Protein AF-A0A1B8WIL9-F1 (afdb_monomer)

Radius of gyration: 26.36 Å; Cα contacts (8 Å, |Δi|>4): 152; chains: 1; bounding box: 60×34×94 Å

Solvent-accessible surface area (backbone atoms only — not comparable to full-atom values): 10652 Å² total; per-residue (Å²): 121,71,68,63,56,53,54,52,51,53,51,52,51,51,51,52,53,52,50,51,52,51,52,53,50,51,54,51,51,51,52,52,49,51,52,52,32,52,51,52,48,53,53,41,55,53,28,48,53,52,34,24,60,32,28,41,55,27,26,54,32,48,53,53,33,57,66,54,46,76,56,71,86,45,74,68,50,46,52,51,42,51,54,32,49,55,48,33,54,51,28,52,49,53,35,53,62,46,51,70,78,58,66,51,87,57,40,65,93,49,19,63,45,47,51,52,45,53,49,50,53,53,51,52,50,49,52,54,52,52,50,51,53,50,28,65,74,67,74,47,73,77,69,52,74,70,55,47,54,32,51,52,26,53,27,50,44,24,50,50,45,40,70,41,56,85,69,43,94,56,62,55,61,52,52,73,78,35,51,70,39,41,37,66,66,33,81,59,40,62,63,54,51,52,59,62,73,73,110

pLDDT: mean 87.35, std 10.43, range [49.97, 98.44]

Nearest PDB structures (foldseek):
  6mrt-assembly1_A  TM=3.169E-01  e=3.448E-01  Escherichia coli K-12
  5xsj-assembly1_L  TM=2.740E-01  e=2.196E+00  Clostridium beijerinckii NCIMB 8052

Structure (mmCIF, N/CA/C/O backbone):
data_AF-A0A1B8WIL9-F1
#
_entry.id   AF-A0A1B8WIL9-F1
#
loop_
_atom_site.group_PDB
_atom_site.id
_atom_site.type_symbol
_atom_site.label_atom_id
_atom_site.label_alt_id
_atom_site.label_comp_id
_atom_site.label_asym_id
_atom_site.label_entity_id
_atom_site.label_seq_id
_atom_site.pdbx_PDB_ins_code
_atom_site.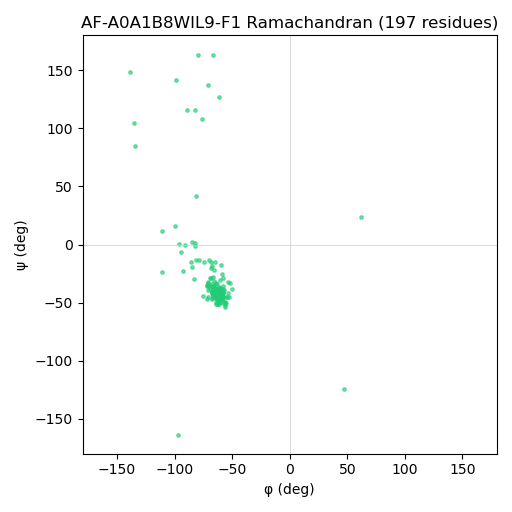Cartn_x
_atom_site.Cartn_y
_atom_site.Cartn_z
_atom_site.occupancy
_atom_site.B_iso_or_equiv
_atom_site.auth_seq_id
_atom_site.auth_comp_id
_atom_site.auth_asym_id
_atom_sit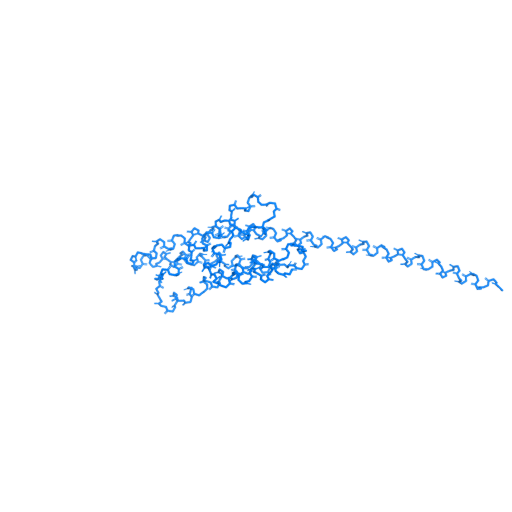e.auth_atom_id
_atom_site.pdbx_PDB_model_num
ATOM 1 N N . MET A 1 1 ? 42.129 19.313 -63.214 1.00 53.94 1 MET A N 1
ATOM 2 C CA . MET A 1 1 ? 41.010 18.383 -62.913 1.00 53.94 1 MET A CA 1
ATOM 3 C C . MET A 1 1 ? 41.316 17.317 -61.842 1.00 53.94 1 MET A C 1
ATOM 5 O O . MET A 1 1 ? 40.384 16.888 -61.182 1.00 53.94 1 MET A O 1
ATOM 9 N N . SER A 1 2 ? 42.576 16.921 -61.594 1.00 58.62 2 SER A N 1
ATOM 10 C CA . SER A 1 2 ? 42.926 15.816 -60.665 1.00 58.62 2 SER A CA 1
ATOM 11 C C . SER A 1 2 ? 42.712 16.102 -59.157 1.00 58.62 2 SER A C 1
ATOM 13 O O . SER A 1 2 ? 42.332 15.212 -58.400 1.00 58.62 2 SER A O 1
ATOM 15 N N . TYR A 1 3 ? 42.875 17.353 -58.706 1.00 57.84 3 TYR A N 1
ATOM 16 C CA . TYR A 1 3 ? 42.790 17.710 -57.278 1.00 57.84 3 TYR A CA 1
ATOM 17 C C . TYR A 1 3 ? 41.357 17.645 -56.709 1.00 57.84 3 TYR A C 1
ATOM 19 O O . TYR A 1 3 ? 41.141 17.145 -55.610 1.00 57.84 3 TYR A O 1
ATOM 27 N N . SER A 1 4 ? 40.354 18.070 -57.491 1.00 63.06 4 SER A N 1
ATOM 28 C CA . SER A 1 4 ? 38.938 18.065 -57.080 1.00 63.06 4 SER A CA 1
ATOM 29 C C . SER A 1 4 ? 38.398 16.648 -56.850 1.00 63.06 4 SER A C 1
ATOM 31 O O . SER A 1 4 ? 37.662 16.416 -55.893 1.00 63.06 4 SER A O 1
ATOM 33 N N . ASN A 1 5 ? 38.821 15.680 -57.668 1.00 67.44 5 ASN A N 1
ATOM 34 C CA . ASN A 1 5 ? 38.387 14.289 -57.531 1.00 67.44 5 ASN A CA 1
ATOM 35 C C . ASN A 1 5 ? 38.982 13.612 -56.286 1.00 67.44 5 ASN A C 1
ATOM 37 O O . ASN A 1 5 ? 38.280 12.852 -55.627 1.00 67.44 5 ASN A O 1
ATOM 41 N N . LYS A 1 6 ? 40.229 13.934 -55.905 1.00 69.44 6 LYS A N 1
ATOM 42 C CA . LYS A 1 6 ? 40.836 13.437 -54.656 1.00 69.44 6 LYS A CA 1
ATOM 43 C C . LYS A 1 6 ? 40.156 14.004 -53.409 1.00 69.44 6 LYS A C 1
ATOM 45 O O . LYS A 1 6 ? 39.895 13.260 -52.471 1.00 69.44 6 LYS A O 1
ATOM 50 N N . VAL A 1 7 ? 39.814 15.295 -53.412 1.00 72.94 7 VAL A N 1
ATOM 51 C CA . VAL A 1 7 ? 39.078 15.927 -52.302 1.00 72.94 7 VAL A CA 1
ATOM 52 C C . VAL A 1 7 ? 37.678 15.320 -52.154 1.00 72.94 7 VAL A C 1
ATOM 54 O O . VAL A 1 7 ? 37.286 14.975 -51.044 1.00 72.94 7 VAL A O 1
ATOM 57 N N . LYS A 1 8 ? 36.951 15.104 -53.261 1.00 71.31 8 LYS A N 1
ATOM 58 C CA . LYS A 1 8 ? 35.638 14.431 -53.247 1.00 71.31 8 LYS A CA 1
ATOM 59 C C . LYS A 1 8 ? 35.721 12.983 -52.755 1.00 71.31 8 LYS A C 1
ATOM 61 O O . LYS A 1 8 ? 34.878 12.562 -51.966 1.00 71.31 8 LYS A O 1
ATOM 66 N N . ALA A 1 9 ? 36.740 12.235 -53.181 1.00 75.44 9 ALA A N 1
ATOM 67 C CA . ALA A 1 9 ? 36.969 10.866 -52.721 1.00 75.44 9 ALA A CA 1
ATOM 68 C C . ALA A 1 9 ? 37.248 10.818 -51.209 1.00 75.44 9 ALA A C 1
ATOM 70 O O . ALA A 1 9 ? 36.582 10.078 -50.491 1.00 75.44 9 ALA A O 1
ATOM 71 N N . ASN A 1 10 ? 38.143 11.674 -50.707 1.00 82.50 10 ASN A N 1
ATOM 72 C CA . ASN A 1 10 ? 38.446 11.767 -49.276 1.00 82.50 10 ASN A CA 1
ATOM 73 C C . ASN A 1 10 ? 37.221 12.188 -48.451 1.00 82.50 10 ASN A C 1
ATOM 75 O O . ASN A 1 10 ? 36.975 11.627 -47.388 1.00 82.50 10 ASN A O 1
ATOM 79 N N . PHE A 1 11 ? 36.418 13.128 -48.956 1.00 83.56 11 PHE A N 1
ATOM 80 C CA . PHE A 1 11 ? 35.173 13.545 -48.310 1.00 83.56 11 PHE A CA 1
ATOM 81 C C . PHE A 1 11 ? 34.151 12.401 -48.219 1.00 83.56 11 PHE A C 1
ATOM 83 O O . PHE A 1 11 ? 33.519 12.220 -47.182 1.00 83.56 11 PHE A O 1
ATOM 90 N N . THR A 1 12 ? 34.042 11.580 -49.268 1.00 86.19 12 THR A N 1
ATOM 91 C CA . THR A 1 12 ? 33.154 10.404 -49.291 1.00 86.19 12 THR A CA 1
ATOM 92 C C . THR A 1 12 ? 33.597 9.345 -48.278 1.00 86.19 12 THR A C 1
ATOM 94 O O . THR A 1 12 ? 32.765 8.787 -47.567 1.00 86.19 12 THR A O 1
ATOM 97 N N . VAL A 1 13 ? 34.908 9.104 -48.157 1.00 87.81 13 VAL A N 1
ATOM 98 C CA . VAL A 1 13 ? 35.473 8.186 -47.153 1.00 87.81 13 VAL A CA 1
ATOM 99 C C . VAL A 1 13 ? 35.207 8.688 -45.730 1.00 87.81 13 VAL A C 1
ATOM 101 O O . VAL A 1 13 ? 34.765 7.912 -44.886 1.00 87.81 13 VAL A O 1
ATOM 104 N N . ILE A 1 14 ? 35.410 9.984 -45.468 1.00 91.50 14 ILE A N 1
ATOM 105 C CA . ILE A 1 14 ? 35.130 10.596 -44.158 1.00 91.50 14 ILE A CA 1
ATOM 106 C C . ILE A 1 14 ? 33.643 10.474 -43.804 1.00 91.50 14 ILE A C 1
ATOM 108 O O . ILE A 1 14 ? 33.316 10.076 -42.688 1.00 91.50 14 ILE A O 1
ATOM 112 N N . LEU A 1 15 ? 32.743 10.760 -44.750 1.00 90.56 15 LEU A N 1
ATOM 113 C CA . LEU A 1 15 ? 31.302 10.570 -44.568 1.00 90.56 15 LEU A CA 1
ATOM 114 C C . LEU A 1 15 ? 30.958 9.117 -44.235 1.00 90.56 15 LEU A C 1
ATOM 116 O O . LEU A 1 15 ? 30.201 8.883 -43.299 1.00 90.56 15 LEU A O 1
ATOM 120 N N . GLY A 1 16 ? 31.542 8.152 -44.950 1.00 92.38 16 GLY A N 1
ATOM 121 C CA . GLY A 1 16 ? 31.345 6.728 -44.675 1.00 92.38 16 GLY A CA 1
ATOM 122 C C . GLY A 1 16 ? 31.761 6.342 -43.254 1.00 92.38 16 GLY A C 1
ATOM 123 O O . GLY A 1 16 ? 31.005 5.673 -42.554 1.00 92.38 16 GLY A O 1
ATOM 124 N N . ILE A 1 17 ? 32.918 6.825 -42.791 1.00 93.62 17 ILE A N 1
ATOM 125 C CA . ILE A 1 17 ? 33.405 6.587 -41.424 1.00 93.62 17 ILE A CA 1
ATOM 126 C C . ILE A 1 17 ? 32.459 7.207 -40.387 1.00 93.62 17 ILE A C 1
ATOM 128 O O . ILE A 1 17 ? 32.082 6.535 -39.429 1.00 93.62 17 ILE A O 1
ATOM 132 N N . LEU A 1 18 ? 32.034 8.459 -40.582 1.00 93.44 18 LEU A N 1
ATOM 133 C CA . LEU A 1 18 ? 31.093 9.129 -39.677 1.00 93.44 18 LEU A CA 1
ATOM 134 C C . LEU A 1 18 ? 29.750 8.395 -39.599 1.00 93.44 18 LEU A C 1
ATOM 136 O O . LEU A 1 18 ? 29.172 8.291 -38.518 1.00 93.44 18 LEU A O 1
ATOM 140 N N . LEU A 1 19 ? 29.274 7.851 -40.719 1.00 94.38 19 LEU A N 1
ATOM 141 C CA . LEU A 1 19 ? 28.028 7.092 -40.785 1.00 94.38 19 LEU A CA 1
ATOM 142 C C . LEU A 1 19 ? 28.139 5.782 -39.992 1.00 94.38 19 LEU A C 1
ATOM 144 O O . LEU A 1 19 ? 27.262 5.482 -39.186 1.00 94.38 19 LEU A O 1
ATOM 148 N N . VAL A 1 20 ? 29.255 5.058 -40.130 1.00 94.44 20 VAL A N 1
ATOM 149 C CA . VAL A 1 20 ? 29.533 3.843 -39.342 1.00 94.44 20 VAL A CA 1
ATOM 150 C C . VAL A 1 20 ? 29.641 4.156 -37.847 1.00 94.44 20 VAL A C 1
ATOM 152 O O . VAL A 1 20 ? 29.044 3.449 -37.036 1.00 94.44 20 VAL A O 1
ATOM 155 N N . ILE A 1 21 ? 30.339 5.234 -37.467 1.00 93.94 21 ILE A N 1
ATOM 156 C CA . ILE A 1 21 ? 30.436 5.676 -36.065 1.00 93.94 21 ILE A CA 1
ATOM 157 C C . ILE A 1 21 ? 29.048 6.022 -35.514 1.00 93.94 21 ILE A C 1
ATOM 159 O O . ILE A 1 21 ? 28.695 5.590 -34.418 1.00 93.94 21 ILE A O 1
ATOM 163 N N . SER A 1 22 ? 28.241 6.759 -36.280 1.00 92.12 22 SER A N 1
ATOM 164 C CA . SER A 1 22 ? 26.879 7.131 -35.889 1.00 92.12 22 SER A CA 1
ATOM 165 C C . SER A 1 22 ? 25.975 5.906 -35.729 1.00 92.12 22 SER A C 1
ATOM 167 O O . SER A 1 22 ? 25.254 5.804 -34.738 1.00 92.12 22 SER A O 1
ATOM 169 N N . MET A 1 23 ? 26.037 4.938 -36.648 1.00 92.00 23 MET A N 1
ATOM 170 C CA . MET A 1 23 ? 25.296 3.677 -36.535 1.00 92.00 23 MET A CA 1
ATOM 171 C C . MET A 1 23 ? 25.723 2.877 -35.301 1.00 92.00 23 MET A C 1
ATOM 173 O O . MET A 1 23 ? 24.865 2.425 -34.544 1.00 92.00 23 MET A O 1
ATOM 177 N N . GLY A 1 24 ? 27.032 2.747 -35.060 1.00 91.44 24 GLY A N 1
ATOM 178 C CA . GLY A 1 24 ? 27.564 2.060 -33.881 1.00 91.44 24 GLY A CA 1
ATOM 179 C C . GLY A 1 24 ? 27.119 2.716 -32.574 1.00 91.44 24 GLY A C 1
ATOM 180 O O . GLY A 1 24 ? 26.666 2.028 -31.660 1.00 91.44 24 GLY A O 1
ATOM 181 N N . TYR A 1 25 ? 27.164 4.049 -32.506 1.00 92.25 25 TYR A N 1
ATOM 182 C CA . TYR A 1 25 ? 26.686 4.803 -31.349 1.00 92.25 25 TYR A CA 1
ATOM 183 C C . TYR A 1 25 ? 25.179 4.629 -31.123 1.00 92.25 25 TYR A C 1
ATOM 185 O O . TYR A 1 25 ? 24.762 4.378 -29.995 1.00 92.25 25 TYR A O 1
ATOM 193 N N . ASN A 1 26 ? 24.361 4.694 -32.179 1.00 90.31 26 ASN A N 1
ATOM 194 C CA . ASN A 1 26 ? 22.915 4.483 -32.073 1.00 90.31 26 ASN A CA 1
ATOM 195 C C . ASN A 1 26 ? 22.572 3.073 -31.574 1.00 90.31 26 ASN A C 1
ATOM 197 O O . ASN A 1 26 ? 21.725 2.931 -30.695 1.00 90.31 26 ASN A O 1
ATOM 201 N N . LEU A 1 27 ? 23.251 2.036 -32.075 1.00 90.50 27 LEU A N 1
ATOM 202 C CA . LEU A 1 27 ? 23.057 0.661 -31.600 1.00 90.50 27 LEU A CA 1
ATOM 203 C C . LEU A 1 27 ? 23.453 0.503 -30.127 1.00 90.50 27 LEU A C 1
ATOM 205 O O . LEU A 1 27 ? 22.708 -0.105 -29.358 1.00 90.50 27 LEU A O 1
ATOM 209 N N . PHE A 1 28 ? 24.587 1.082 -29.723 1.00 91.31 28 PHE A N 1
ATOM 210 C CA . PHE A 1 28 ? 25.031 1.076 -28.330 1.00 91.31 28 PHE A CA 1
ATOM 211 C C . PHE A 1 28 ? 24.033 1.791 -27.409 1.00 91.31 28 PHE A C 1
ATOM 213 O O . PHE A 1 28 ? 23.645 1.251 -26.373 1.00 91.31 28 PHE A O 1
ATOM 220 N N . MET A 1 29 ? 23.576 2.984 -27.799 1.00 87.44 29 MET A N 1
ATOM 221 C CA . MET A 1 29 ? 22.589 3.745 -27.032 1.00 87.44 29 MET A CA 1
ATOM 222 C C . MET A 1 29 ? 21.254 3.010 -26.938 1.00 87.44 29 MET A C 1
ATOM 224 O O . MET A 1 29 ? 20.667 2.971 -25.861 1.00 87.44 29 MET A O 1
ATOM 228 N N . HIS A 1 30 ? 20.810 2.369 -28.019 1.00 86.44 30 HIS A N 1
ATOM 229 C CA . HIS A 1 30 ? 19.597 1.552 -28.030 1.00 86.44 30 HIS A CA 1
ATOM 230 C C . HIS A 1 30 ? 19.686 0.366 -27.067 1.00 86.44 30 HIS A C 1
ATOM 232 O O . HIS A 1 30 ? 18.757 0.119 -26.302 1.00 86.44 30 HIS A O 1
ATOM 238 N N . GLN A 1 31 ? 20.816 -0.347 -27.052 1.00 85.12 31 GLN A N 1
ATOM 239 C CA . GLN A 1 31 ? 21.042 -1.439 -26.099 1.00 85.12 31 GLN A CA 1
ATOM 240 C C . GLN A 1 31 ? 21.067 -0.941 -24.656 1.00 85.12 31 GLN A C 1
ATOM 242 O O . GLN A 1 31 ? 20.403 -1.515 -23.797 1.00 85.12 31 GLN A O 1
ATOM 247 N N . LYS A 1 32 ? 21.791 0.151 -24.387 1.00 82.25 32 LYS A N 1
ATOM 248 C CA . LYS A 1 32 ? 21.837 0.753 -23.052 1.00 82.25 32 LYS A CA 1
ATOM 249 C C . LYS A 1 32 ? 20.442 1.167 -22.585 1.00 82.25 32 LYS A C 1
ATOM 251 O O . LYS A 1 32 ? 20.086 0.892 -21.447 1.00 82.25 32 LYS A O 1
ATOM 256 N N . TYR A 1 33 ? 19.659 1.789 -23.461 1.00 83.00 33 TYR A N 1
ATOM 257 C CA . TYR A 1 33 ? 18.296 2.213 -23.160 1.00 83.00 33 TYR A CA 1
ATOM 258 C C . TYR A 1 33 ? 17.381 1.021 -22.848 1.00 83.00 33 TYR A C 1
ATOM 260 O O . TYR A 1 33 ? 16.700 1.029 -21.828 1.00 83.00 33 TYR A O 1
ATOM 268 N N . LYS A 1 34 ? 17.442 -0.049 -23.652 1.00 83.62 34 LYS A N 1
ATOM 269 C CA . LYS A 1 34 ? 16.712 -1.298 -23.378 1.00 83.62 34 LYS A CA 1
ATOM 270 C C . LYS A 1 34 ? 17.083 -1.926 -22.038 1.00 83.62 34 LYS A C 1
ATOM 272 O O . LYS A 1 34 ? 16.198 -2.374 -21.320 1.00 83.62 34 LYS A O 1
ATOM 277 N N . ASN A 1 35 ? 18.370 -1.949 -21.699 1.00 84.25 35 ASN A N 1
ATOM 278 C CA . ASN A 1 35 ? 18.823 -2.505 -20.426 1.00 84.25 35 ASN A CA 1
ATOM 279 C C . ASN A 1 35 ? 18.312 -1.687 -19.235 1.00 84.25 35 ASN A C 1
ATOM 281 O O . ASN A 1 35 ? 17.905 -2.276 -18.243 1.00 84.25 35 ASN A O 1
ATOM 285 N N . VAL A 1 36 ? 18.297 -0.353 -19.345 1.00 82.81 36 VAL A N 1
ATOM 286 C CA . VAL A 1 36 ? 17.720 0.521 -18.311 1.00 82.81 36 VAL A CA 1
ATOM 287 C C . VAL A 1 36 ? 16.229 0.236 -18.133 1.00 82.81 36 VAL A C 1
ATOM 289 O O . VAL A 1 36 ? 15.794 0.035 -17.006 1.00 82.81 36 VAL A O 1
ATOM 292 N N . ILE A 1 37 ? 15.467 0.130 -19.229 1.00 80.69 37 ILE A N 1
ATOM 293 C CA . ILE A 1 37 ? 14.037 -0.216 -19.170 1.00 80.69 37 ILE A CA 1
ATOM 294 C C . ILE A 1 37 ? 13.821 -1.560 -18.471 1.00 80.69 37 ILE A C 1
ATOM 296 O O . ILE A 1 37 ? 13.007 -1.653 -17.558 1.00 80.69 37 ILE A O 1
ATOM 300 N N . PHE A 1 38 ? 14.555 -2.597 -18.882 1.00 81.88 38 PHE A N 1
ATOM 301 C CA . PHE A 1 38 ? 14.420 -3.929 -18.294 1.00 81.88 38 PHE A CA 1
ATOM 302 C C . PHE A 1 38 ? 14.743 -3.921 -16.796 1.00 81.88 38 PHE A C 1
ATOM 304 O O . PHE A 1 38 ? 13.990 -4.473 -15.999 1.00 81.88 38 PHE A O 1
ATOM 311 N N . GLN A 1 39 ? 15.825 -3.244 -16.409 1.00 82.38 39 GLN A N 1
ATOM 312 C CA . GLN A 1 39 ? 16.231 -3.137 -15.013 1.00 82.38 39 GLN A CA 1
ATOM 313 C C . GLN A 1 39 ? 15.191 -2.389 -14.168 1.00 82.38 39 GLN A C 1
ATOM 315 O O . GLN A 1 39 ? 14.912 -2.795 -13.043 1.00 82.38 39 GLN A O 1
ATOM 320 N N . ASP A 1 40 ? 14.592 -1.321 -14.691 1.00 81.25 40 ASP A N 1
ATOM 321 C CA . ASP A 1 40 ? 13.544 -0.588 -13.978 1.00 81.25 40 ASP A CA 1
ATOM 322 C C . ASP A 1 40 ? 12.264 -1.416 -13.829 1.00 81.25 40 ASP A C 1
ATOM 324 O O . ASP A 1 40 ? 11.629 -1.374 -12.773 1.00 81.25 40 ASP A O 1
ATOM 328 N N . GLN A 1 41 ? 11.915 -2.224 -14.832 1.00 78.69 41 GLN A N 1
ATOM 329 C CA . GLN A 1 41 ? 10.797 -3.166 -14.751 1.00 78.69 41 GLN A CA 1
ATOM 330 C C . GLN A 1 41 ? 11.043 -4.242 -13.683 1.00 78.69 41 GLN A C 1
ATOM 332 O O . GLN A 1 41 ? 10.206 -4.415 -12.798 1.00 78.69 41 GLN A O 1
ATOM 337 N N . GLU A 1 42 ? 12.211 -4.888 -13.697 1.00 83.06 42 GLU A N 1
ATOM 338 C CA . GLU A 1 42 ? 12.601 -5.904 -12.708 1.00 83.06 42 GLU A CA 1
ATOM 339 C C . GLU A 1 42 ? 12.638 -5.327 -11.284 1.00 83.06 42 GLU A C 1
ATOM 341 O O . GLU A 1 42 ? 12.097 -5.912 -10.346 1.00 83.06 42 GLU A O 1
ATOM 346 N N . ASN A 1 43 ? 13.200 -4.126 -11.119 1.00 83.69 43 ASN A N 1
ATOM 347 C CA . ASN A 1 43 ? 13.212 -3.423 -9.838 1.00 83.69 43 ASN A CA 1
ATOM 348 C C . ASN A 1 43 ? 11.797 -3.123 -9.330 1.00 83.69 43 ASN A C 1
ATOM 350 O O . ASN A 1 43 ? 11.555 -3.184 -8.126 1.00 83.69 43 ASN A O 1
ATOM 354 N N . SER A 1 44 ? 10.877 -2.761 -10.224 1.00 81.94 44 SER A N 1
ATOM 355 C CA . SER A 1 44 ? 9.487 -2.464 -9.866 1.00 81.94 44 SER A CA 1
ATOM 356 C C . SER A 1 44 ? 8.775 -3.730 -9.386 1.00 81.94 44 SER A C 1
ATOM 358 O O . SER A 1 44 ? 8.164 -3.731 -8.320 1.00 81.94 44 SER A O 1
ATOM 360 N N . GLU A 1 45 ? 8.927 -4.842 -10.104 1.00 81.00 45 GLU A N 1
ATOM 361 C CA . GLU A 1 45 ? 8.360 -6.139 -9.713 1.00 81.00 45 GLU A CA 1
ATOM 362 C C . GLU A 1 45 ? 8.934 -6.632 -8.373 1.00 81.00 45 GLU A C 1
ATOM 364 O O . GLU A 1 45 ? 8.175 -7.015 -7.480 1.00 81.00 45 GLU A O 1
ATOM 369 N N . ALA A 1 46 ? 10.250 -6.515 -8.162 1.00 87.00 46 ALA A N 1
ATOM 370 C CA . ALA A 1 46 ? 10.884 -6.842 -6.882 1.00 87.00 46 ALA A CA 1
ATOM 371 C C . ALA A 1 46 ? 10.344 -5.986 -5.720 1.00 87.00 46 ALA A C 1
ATOM 373 O O . ALA A 1 46 ? 10.140 -6.483 -4.611 1.00 87.00 46 ALA A O 1
ATOM 374 N N . ARG A 1 47 ? 10.064 -4.701 -5.968 1.00 87.75 47 ARG A N 1
ATOM 375 C CA . ARG A 1 47 ? 9.445 -3.806 -4.978 1.00 87.75 47 ARG A CA 1
ATOM 376 C C . ARG A 1 47 ? 8.023 -4.221 -4.639 1.00 87.75 47 ARG A C 1
ATOM 378 O O . ARG A 1 47 ? 7.654 -4.108 -3.475 1.00 87.75 47 ARG A O 1
ATOM 385 N N . LEU A 1 48 ? 7.241 -4.717 -5.598 1.00 87.94 48 LEU A N 1
ATOM 386 C CA . LEU A 1 48 ? 5.921 -5.276 -5.292 1.00 87.94 48 LEU A CA 1
ATOM 387 C C . LEU A 1 48 ? 6.004 -6.534 -4.438 1.00 87.94 48 LEU A C 1
ATOM 389 O O . LEU A 1 48 ? 5.177 -6.684 -3.544 1.00 87.94 48 LEU A O 1
ATOM 393 N N . GLY A 1 49 ? 7.030 -7.366 -4.630 1.00 89.56 49 GLY A N 1
ATOM 394 C CA . GLY A 1 49 ? 7.331 -8.464 -3.708 1.00 89.56 49 GLY A CA 1
ATOM 395 C C . GLY A 1 49 ? 7.527 -7.967 -2.272 1.00 89.56 49 GLY A C 1
ATOM 396 O O . GLY A 1 49 ? 6.849 -8.423 -1.359 1.00 89.56 49 GLY A O 1
ATOM 397 N N . LEU A 1 50 ? 8.358 -6.938 -2.076 1.00 92.12 50 LEU A N 1
ATOM 398 C CA . LEU A 1 50 ? 8.544 -6.331 -0.751 1.00 92.12 50 LEU A CA 1
ATOM 399 C C . LEU A 1 50 ? 7.244 -5.736 -0.188 1.00 92.12 50 LEU A C 1
ATOM 401 O O . LEU A 1 50 ? 6.946 -5.895 0.992 1.00 92.12 50 LEU A O 1
ATOM 405 N N . ILE A 1 51 ? 6.455 -5.052 -1.021 1.00 93.25 51 ILE A N 1
ATOM 406 C CA . ILE A 1 51 ? 5.164 -4.479 -0.614 1.00 93.25 51 ILE A CA 1
ATOM 407 C C . ILE A 1 51 ? 4.180 -5.578 -0.208 1.00 93.25 51 ILE A C 1
ATOM 409 O O . ILE A 1 51 ? 3.435 -5.383 0.746 1.00 93.25 51 ILE A O 1
ATOM 413 N N . SER A 1 52 ? 4.183 -6.715 -0.900 1.00 93.88 52 SER A N 1
ATOM 414 C CA . SER A 1 52 ? 3.394 -7.893 -0.543 1.00 93.88 52 SER A CA 1
ATOM 415 C C . SER A 1 52 ? 3.778 -8.411 0.848 1.00 93.88 52 SER A C 1
ATOM 417 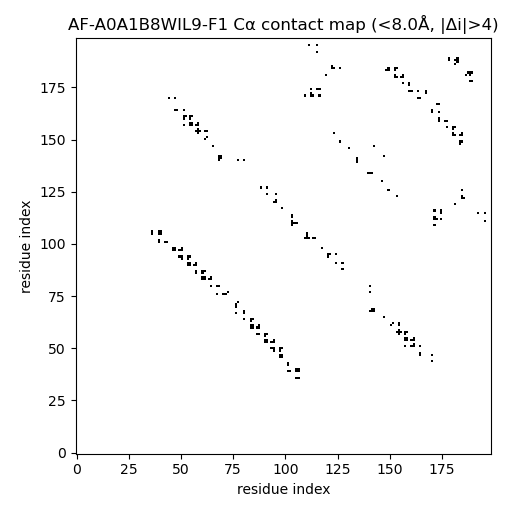O O . SER A 1 52 ? 2.905 -8.561 1.704 1.00 93.88 52 SER A O 1
ATOM 419 N N . ASP A 1 53 ? 5.076 -8.587 1.113 1.00 94.88 53 ASP A N 1
ATOM 420 C CA . ASP A 1 53 ? 5.586 -9.102 2.391 1.00 94.88 53 ASP A CA 1
ATOM 421 C C . ASP A 1 53 ? 5.296 -8.158 3.569 1.00 94.88 53 ASP A C 1
ATOM 423 O O . ASP A 1 53 ? 4.844 -8.583 4.634 1.00 94.88 53 ASP A O 1
ATOM 427 N N . TYR A 1 54 ? 5.521 -6.854 3.399 1.00 96.75 54 TYR A N 1
ATOM 428 C CA . TYR A 1 54 ? 5.167 -5.872 4.429 1.00 96.75 54 TYR A CA 1
ATOM 429 C C . TYR A 1 54 ? 3.652 -5.704 4.555 1.00 96.75 54 TYR A C 1
ATOM 431 O O . TYR A 1 54 ? 3.135 -5.524 5.655 1.00 96.75 54 TYR A O 1
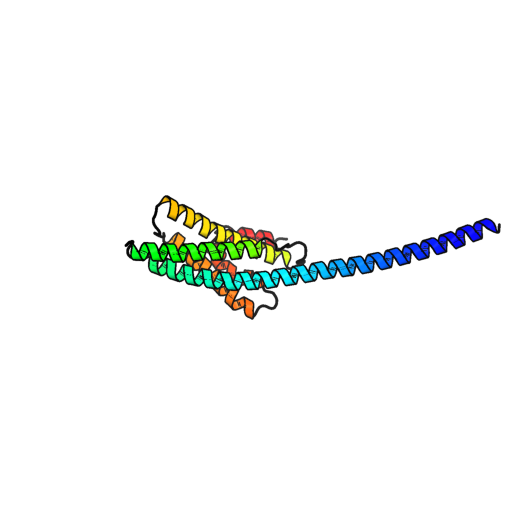ATOM 439 N N . GLY A 1 55 ? 2.931 -5.777 3.438 1.00 96.88 55 GLY A N 1
ATOM 440 C CA . GLY A 1 55 ? 1.485 -5.619 3.378 1.00 96.88 55 GLY A CA 1
ATOM 441 C C . GLY A 1 55 ? 0.750 -6.707 4.148 1.00 96.88 55 GLY A C 1
ATOM 442 O O . GLY A 1 55 ? -0.186 -6.395 4.883 1.00 96.88 55 GLY A O 1
ATOM 443 N N . ILE A 1 56 ? 1.177 -7.967 4.032 1.00 97.25 56 ILE A N 1
ATOM 444 C CA . ILE A 1 56 ? 0.535 -9.059 4.769 1.00 97.25 56 ILE A CA 1
ATOM 445 C C . ILE A 1 56 ? 0.767 -8.930 6.281 1.00 97.25 56 ILE A C 1
ATOM 447 O O . ILE A 1 56 ? -0.181 -9.056 7.054 1.00 97.25 56 ILE A O 1
ATOM 451 N N . ASN A 1 57 ? 1.977 -8.546 6.706 1.00 97.38 57 ASN A N 1
ATOM 452 C CA . ASN A 1 57 ? 2.266 -8.267 8.116 1.00 97.38 57 ASN A CA 1
ATOM 453 C C . ASN A 1 57 ? 1.425 -7.098 8.646 1.00 97.38 57 ASN A C 1
ATOM 455 O O . ASN A 1 57 ? 0.849 -7.185 9.735 1.00 97.38 57 ASN A O 1
ATOM 459 N N . LEU A 1 58 ? 1.299 -6.024 7.865 1.00 98.31 58 LEU A N 1
ATOM 460 C CA . LEU A 1 58 ? 0.447 -4.887 8.198 1.00 98.31 58 LEU A CA 1
ATOM 461 C C . LEU A 1 58 ? -1.010 -5.327 8.364 1.00 98.31 58 LEU A C 1
ATOM 463 O O . LEU A 1 58 ? -1.653 -4.943 9.342 1.00 98.31 58 LEU A O 1
ATOM 467 N N . ALA A 1 59 ? -1.526 -6.131 7.433 1.00 98.31 59 ALA A N 1
ATOM 468 C CA . ALA A 1 59 ? -2.899 -6.623 7.456 1.00 98.31 59 ALA A CA 1
ATOM 469 C C . ALA A 1 59 ? -3.187 -7.449 8.717 1.00 98.31 59 ALA A C 1
ATOM 471 O O . ALA A 1 59 ? -4.190 -7.214 9.393 1.00 98.31 59 ALA A O 1
ATOM 472 N N . ASP A 1 60 ? -2.286 -8.359 9.082 1.00 98.25 60 ASP A N 1
ATOM 473 C CA . ASP A 1 60 ? -2.442 -9.187 10.277 1.00 98.25 60 ASP A CA 1
ATOM 474 C C . ASP A 1 60 ? -2.406 -8.344 11.559 1.00 98.25 60 ASP A C 1
ATOM 476 O O . ASP A 1 60 ? -3.233 -8.528 12.456 1.00 98.25 60 ASP A O 1
ATOM 480 N N . ASN A 1 61 ? -1.506 -7.359 11.643 1.00 98.06 61 ASN A N 1
ATOM 481 C CA . ASN A 1 61 ? -1.446 -6.455 12.793 1.00 98.06 61 ASN A CA 1
ATOM 482 C C . ASN A 1 61 ? -2.664 -5.525 12.876 1.00 98.06 61 ASN A C 1
ATOM 484 O O . ASN A 1 61 ? -3.141 -5.259 13.981 1.00 98.06 61 ASN A O 1
ATOM 488 N N . LEU A 1 62 ? -3.207 -5.063 11.745 1.00 98.12 62 LEU A N 1
ATOM 489 C CA . LEU A 1 62 ? -4.461 -4.308 11.718 1.00 98.12 62 LEU A CA 1
ATOM 490 C C . LEU A 1 62 ? -5.644 -5.158 12.188 1.00 98.12 62 LEU A C 1
ATOM 492 O O . LEU A 1 62 ? -6.470 -4.673 12.956 1.00 98.12 62 LEU A O 1
ATOM 496 N N . GLU A 1 63 ? -5.724 -6.423 11.779 1.00 97.44 63 GLU A N 1
ATOM 497 C CA . GLU A 1 63 ? -6.794 -7.324 12.212 1.00 97.44 63 GLU A CA 1
ATOM 498 C C . GLU A 1 63 ? -6.753 -7.539 13.733 1.00 97.44 63 GLU A C 1
ATOM 500 O O . GLU A 1 63 ? -7.783 -7.426 14.408 1.00 97.44 63 GLU A O 1
ATOM 505 N N . GLN A 1 64 ? -5.559 -7.759 14.300 1.00 96.19 64 GLN A N 1
ATOM 506 C CA . GLN A 1 64 ? -5.391 -7.824 15.756 1.00 96.19 64 GLN A CA 1
ATOM 507 C C . GLN A 1 64 ? -5.753 -6.491 16.421 1.00 96.19 64 GLN A C 1
ATOM 509 O O . GLN A 1 64 ? -6.490 -6.479 17.409 1.00 96.19 64 GLN A O 1
ATOM 514 N N . PHE A 1 65 ? -5.294 -5.366 15.871 1.00 96.19 65 PHE A N 1
ATOM 515 C CA . PHE A 1 65 ? -5.610 -4.039 16.392 1.00 96.19 65 PHE A CA 1
ATOM 516 C C . PHE A 1 65 ? -7.126 -3.807 16.466 1.00 96.19 65 PHE A C 1
ATOM 518 O O . PHE A 1 65 ? -7.636 -3.506 17.541 1.00 96.19 65 PHE A O 1
ATOM 525 N N . ILE A 1 66 ? -7.868 -4.028 15.376 1.00 95.19 66 ILE A N 1
ATOM 526 C CA . ILE A 1 66 ? -9.330 -3.839 15.318 1.00 95.19 66 ILE A CA 1
ATOM 527 C C . ILE A 1 66 ? -10.048 -4.739 16.330 1.00 95.19 66 ILE A C 1
ATOM 529 O O . ILE A 1 66 ? -10.955 -4.291 17.043 1.00 95.19 66 ILE A O 1
ATOM 533 N N . LYS A 1 67 ? -9.634 -6.009 16.418 1.00 92.38 67 LYS A N 1
ATOM 534 C CA . LYS A 1 67 ? -10.208 -6.985 17.350 1.00 92.38 67 LYS A CA 1
ATOM 535 C C . LYS A 1 67 ? -10.067 -6.532 18.803 1.00 92.38 67 LYS A C 1
ATOM 537 O O . LYS A 1 67 ? -11.000 -6.697 19.586 1.00 92.38 67 LYS A O 1
ATOM 542 N N . HIS A 1 68 ? -8.921 -5.956 19.157 1.00 89.69 68 HIS A N 1
ATOM 543 C CA . HIS A 1 68 ? -8.643 -5.477 20.509 1.00 89.69 68 HIS A CA 1
ATOM 544 C C . HIS A 1 68 ? -9.201 -4.074 20.785 1.00 89.69 68 HIS A C 1
ATOM 546 O O . HIS A 1 68 ? -9.592 -3.797 21.917 1.00 89.69 68 HIS A O 1
ATOM 552 N N . ALA A 1 69 ? -9.312 -3.214 19.769 1.00 86.94 69 ALA A N 1
ATOM 553 C CA . ALA A 1 69 ? -9.816 -1.844 19.899 1.00 86.94 69 ALA A CA 1
ATOM 554 C C . ALA A 1 69 ? -11.311 -1.791 20.253 1.00 86.94 69 ALA A C 1
ATOM 556 O O . ALA A 1 69 ? -11.796 -0.785 20.756 1.00 86.94 69 ALA A O 1
ATOM 557 N N . SER A 1 70 ? -12.035 -2.892 20.029 1.00 73.94 70 SER A N 1
ATOM 558 C CA . SER A 1 70 ? -13.446 -3.046 20.406 1.00 73.94 70 SER A CA 1
ATOM 559 C C . SER A 1 70 ? -13.653 -3.446 21.885 1.00 73.94 70 SER A C 1
ATOM 561 O O . SER A 1 70 ? -14.791 -3.649 22.306 1.00 73.94 70 SER A O 1
ATOM 563 N N . GLY A 1 71 ? -12.572 -3.635 22.657 1.00 69.62 71 GLY A N 1
ATOM 564 C CA . GLY A 1 71 ? -12.583 -4.093 24.054 1.00 69.62 71 GLY A CA 1
ATOM 565 C C . GLY A 1 71 ? -12.486 -2.973 25.104 1.00 69.62 71 GLY A C 1
ATOM 566 O O . GLY A 1 71 ? -12.713 -1.803 24.814 1.00 69.62 71 GLY A O 1
ATOM 567 N N . SER A 1 72 ? -12.155 -3.329 26.353 1.00 67.69 72 SER A N 1
ATOM 568 C CA . SER A 1 72 ? -11.918 -2.359 27.435 1.00 67.69 72 SER A CA 1
ATOM 569 C C . SER A 1 72 ? -10.614 -1.582 27.237 1.00 67.69 72 SER A C 1
ATOM 571 O O . SER A 1 72 ? -9.579 -2.173 26.960 1.00 67.69 72 SER A O 1
ATOM 573 N N . GLU A 1 73 ? -10.615 -0.266 27.476 1.00 73.88 73 GLU A N 1
ATOM 574 C CA . GLU A 1 73 ? -9.393 0.565 27.472 1.00 73.88 73 GLU A CA 1
ATOM 575 C C . GLU A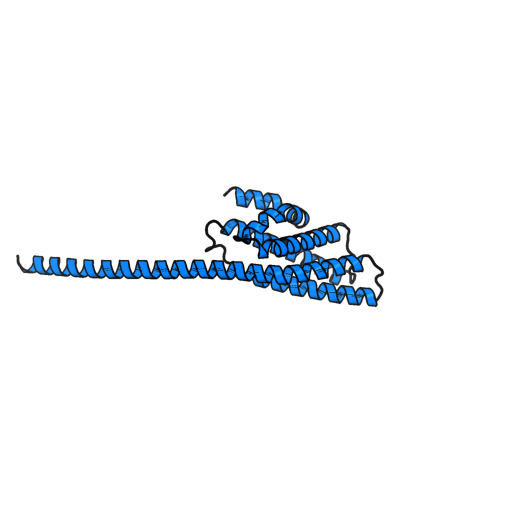 1 73 ? -8.599 0.478 28.793 1.00 73.88 73 GLU A C 1
ATOM 577 O O . GLU A 1 73 ? -8.110 1.479 29.321 1.00 73.88 73 GLU A O 1
ATOM 582 N N . ASP A 1 74 ? -8.469 -0.715 29.372 1.00 84.88 74 ASP A N 1
ATOM 583 C CA . ASP A 1 74 ? -7.532 -0.894 30.480 1.00 84.88 74 ASP A CA 1
ATOM 584 C C . ASP A 1 74 ? -6.073 -0.726 30.004 1.00 84.88 74 ASP A C 1
ATOM 586 O O . ASP A 1 74 ? -5.758 -0.771 28.810 1.00 84.88 74 ASP A O 1
ATOM 590 N N . ASN A 1 75 ? -5.157 -0.516 30.952 1.00 83.00 75 ASN A N 1
ATOM 591 C CA . ASN A 1 75 ? -3.752 -0.243 30.638 1.00 83.00 75 ASN A CA 1
ATOM 592 C C . ASN A 1 75 ? -3.063 -1.385 29.867 1.00 83.00 75 ASN A C 1
ATOM 594 O O . ASN A 1 75 ? -2.149 -1.120 29.085 1.00 83.00 75 ASN A O 1
ATOM 598 N N . GLU A 1 76 ? -3.473 -2.640 30.071 1.00 86.50 76 GLU A N 1
ATOM 599 C CA . GLU A 1 76 ? -2.894 -3.784 29.362 1.00 86.50 76 GLU A CA 1
ATOM 600 C C . GLU A 1 76 ? -3.340 -3.785 27.897 1.00 86.50 76 GLU A C 1
ATOM 602 O O . GLU A 1 76 ? -2.512 -3.897 26.988 1.00 86.50 76 GLU A O 1
ATOM 607 N N . THR A 1 77 ? -4.636 -3.594 27.659 1.00 87.88 77 THR A N 1
ATOM 608 C CA . THR A 1 77 ? -5.216 -3.495 26.319 1.00 87.88 77 THR A CA 1
ATOM 609 C C . THR A 1 77 ? -4.650 -2.295 25.569 1.00 87.88 77 THR A C 1
ATOM 611 O O . THR A 1 77 ? -4.235 -2.434 24.419 1.00 87.88 77 THR A O 1
ATOM 614 N N . LYS A 1 78 ? -4.511 -1.140 26.229 1.00 89.75 78 LYS A N 1
ATOM 615 C CA . LYS A 1 78 ? -3.908 0.059 25.633 1.00 89.75 78 LYS A CA 1
ATOM 616 C C . LYS A 1 78 ? -2.452 -0.159 25.215 1.00 89.75 78 LYS A C 1
ATOM 618 O O . LYS A 1 78 ? -2.062 0.274 24.136 1.00 89.75 78 LYS A O 1
ATOM 623 N N . SER A 1 79 ? -1.664 -0.858 26.034 1.00 90.62 79 SER A N 1
ATOM 624 C CA . SER A 1 79 ? -0.276 -1.216 25.708 1.00 90.62 79 SER A CA 1
ATOM 625 C C . SER A 1 79 ? -0.189 -2.158 24.499 1.00 90.62 79 SER A C 1
ATOM 627 O O . SER A 1 79 ? 0.645 -1.970 23.614 1.00 90.62 79 SER A O 1
ATOM 629 N N . LYS A 1 80 ? -1.095 -3.143 24.403 1.00 92.88 80 LYS A N 1
ATOM 630 C CA . LYS A 1 80 ? -1.182 -4.033 23.231 1.00 92.88 80 LYS A CA 1
ATOM 631 C C . LYS A 1 80 ? -1.551 -3.266 21.963 1.00 92.88 80 LYS A C 1
ATOM 633 O O . LYS A 1 80 ? -0.903 -3.458 20.938 1.00 92.88 80 LYS A O 1
ATOM 638 N N . LEU A 1 81 ? -2.551 -2.387 22.041 1.00 94.50 81 LEU A N 1
ATOM 639 C CA . LEU A 1 81 ? -2.969 -1.542 20.920 1.00 94.50 81 LEU A CA 1
ATOM 640 C C . LEU A 1 81 ? -1.837 -0.629 20.445 1.00 94.50 81 LEU A C 1
ATOM 642 O O . LEU A 1 81 ? -1.602 -0.555 19.243 1.00 94.50 81 LEU A O 1
ATOM 646 N N . ASP A 1 82 ? -1.083 -0.025 21.369 1.00 94.50 82 ASP A N 1
ATOM 647 C CA . ASP A 1 82 ? 0.116 0.755 21.037 1.00 94.50 82 ASP A CA 1
ATOM 648 C C . ASP A 1 82 ? 1.155 -0.084 20.288 1.00 94.50 82 ASP A C 1
ATOM 650 O O . ASP A 1 82 ? 1.669 0.332 19.249 1.00 94.50 82 ASP A O 1
ATOM 654 N N . SER A 1 83 ? 1.425 -1.300 20.769 1.00 95.62 83 SER A N 1
ATOM 655 C CA . SER A 1 83 ? 2.390 -2.185 20.123 1.00 95.62 83 SER A CA 1
ATOM 656 C C . SER A 1 83 ? 1.959 -2.577 18.710 1.00 95.62 83 SER A C 1
ATOM 658 O O . SER A 1 83 ? 2.784 -2.506 17.800 1.00 95.62 83 SER A O 1
ATOM 660 N N . PHE A 1 84 ? 0.698 -2.973 18.507 1.00 96.88 84 PHE A N 1
ATOM 661 C CA . PHE A 1 84 ? 0.190 -3.303 17.171 1.00 96.88 84 PHE A CA 1
ATOM 662 C C . PHE A 1 84 ? 0.236 -2.089 16.248 1.00 96.88 84 PHE A C 1
ATOM 664 O O . PHE A 1 84 ? 0.729 -2.183 15.125 1.00 96.88 84 PHE A O 1
ATOM 671 N N . TRP A 1 85 ? -0.211 -0.929 16.730 1.00 97.31 85 TRP A N 1
ATOM 672 C CA . TRP A 1 85 ? -0.248 0.286 15.927 1.00 97.31 85 TRP A CA 1
ATOM 673 C C . TRP A 1 85 ? 1.150 0.746 15.499 1.00 97.31 85 TRP A C 1
ATOM 675 O O . TRP A 1 85 ? 1.361 1.126 14.349 1.00 97.31 85 TRP A O 1
ATOM 685 N N . ARG A 1 86 ? 2.149 0.640 16.382 1.00 97.31 86 ARG A N 1
ATOM 686 C CA . ARG A 1 86 ? 3.547 0.938 16.036 1.00 97.31 86 ARG A CA 1
ATOM 687 C C . ARG A 1 86 ? 4.094 0.023 14.943 1.00 97.31 86 ARG A C 1
ATOM 689 O O . ARG A 1 86 ? 4.861 0.502 14.109 1.00 97.31 86 ARG A O 1
ATOM 696 N N . ILE A 1 87 ? 3.712 -1.254 14.938 1.00 97.88 87 ILE A N 1
ATOM 697 C CA . ILE A 1 87 ? 4.093 -2.192 13.872 1.00 97.88 87 ILE A CA 1
ATOM 698 C C . ILE A 1 87 ? 3.414 -1.787 12.560 1.00 97.88 87 ILE A C 1
ATOM 700 O O . ILE A 1 87 ? 4.106 -1.615 11.561 1.00 97.88 87 ILE A O 1
ATOM 704 N N . VAL A 1 88 ? 2.106 -1.502 12.587 1.00 98.31 88 VAL A N 1
ATOM 705 C CA . VAL A 1 88 ? 1.345 -1.006 11.423 1.00 98.31 88 VAL A CA 1
ATOM 706 C C . VAL A 1 88 ? 2.002 0.230 10.804 1.00 98.31 88 VAL A C 1
ATOM 708 O O . VAL A 1 88 ? 2.172 0.296 9.589 1.00 98.31 88 VAL A O 1
ATOM 711 N N . LEU A 1 89 ? 2.425 1.199 11.622 1.00 98.12 89 LEU A N 1
ATOM 712 C CA . LEU A 1 89 ? 3.139 2.387 11.142 1.00 98.12 89 LEU A CA 1
ATOM 713 C C . LEU A 1 89 ? 4.486 2.042 10.495 1.00 98.12 89 LEU A C 1
ATOM 715 O O . LEU A 1 89 ? 4.846 2.634 9.476 1.00 98.12 89 LEU A O 1
ATOM 719 N N . GLY A 1 90 ? 5.229 1.106 11.089 1.00 97.94 90 GLY A N 1
ATOM 720 C CA . GLY A 1 90 ? 6.506 0.628 10.565 1.00 97.94 90 GLY A CA 1
ATOM 721 C C . GLY A 1 90 ? 6.354 -0.032 9.197 1.00 97.94 90 GLY A C 1
ATOM 722 O O . GLY A 1 90 ? 7.030 0.365 8.247 1.00 97.94 90 GLY A O 1
ATOM 723 N N . ASP A 1 91 ? 5.424 -0.977 9.076 1.00 98.12 91 ASP A N 1
ATOM 724 C CA . ASP A 1 91 ? 5.165 -1.689 7.824 1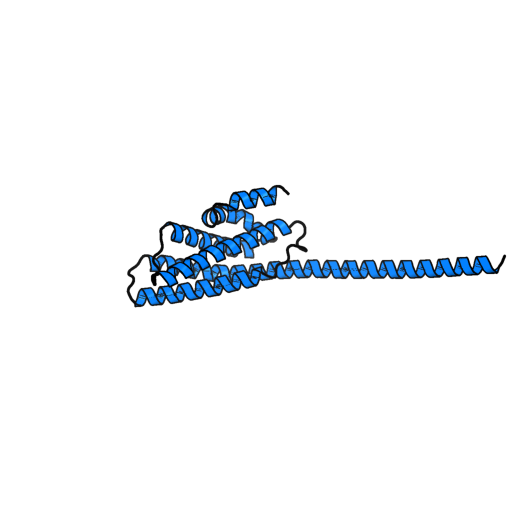.00 98.12 91 ASP A CA 1
ATOM 725 C C . ASP A 1 91 ? 4.615 -0.748 6.747 1.00 98.12 91 ASP A C 1
ATOM 727 O O . ASP A 1 91 ? 5.105 -0.753 5.617 1.00 98.12 91 ASP A O 1
ATOM 731 N N . ASN A 1 92 ? 3.692 0.155 7.101 1.00 97.31 92 ASN A N 1
ATOM 732 C CA . ASN A 1 92 ? 3.185 1.167 6.175 1.00 97.31 92 ASN A CA 1
ATOM 733 C C . ASN A 1 92 ? 4.325 2.048 5.640 1.00 97.31 92 ASN A C 1
ATOM 735 O O . ASN A 1 92 ? 4.404 2.330 4.442 1.00 97.31 92 ASN A O 1
ATOM 739 N N . LYS A 1 93 ? 5.275 2.437 6.500 1.00 96.38 93 LYS A N 1
ATOM 740 C CA . LYS A 1 93 ? 6.431 3.222 6.060 1.00 96.38 93 LYS A CA 1
ATOM 741 C C . LYS A 1 93 ? 7.335 2.436 5.110 1.00 96.38 93 LYS A C 1
ATOM 743 O O . LYS A 1 93 ? 7.804 3.012 4.125 1.00 96.38 93 LYS A O 1
ATOM 748 N N . SER A 1 94 ? 7.559 1.150 5.376 1.00 96.44 94 SER A N 1
ATOM 749 C CA . SER A 1 94 ? 8.327 0.251 4.503 1.00 96.44 94 SER A CA 1
ATOM 750 C C . SER A 1 94 ? 7.680 0.103 3.123 1.00 96.44 94 SER A C 1
ATOM 752 O O . SER A 1 94 ? 8.375 0.163 2.105 1.00 96.44 94 SER A O 1
ATOM 754 N N . ILE A 1 95 ? 6.350 0.013 3.067 1.00 94.56 95 ILE A N 1
ATOM 755 C CA . ILE A 1 95 ? 5.575 -0.025 1.819 1.00 94.56 95 ILE A CA 1
ATOM 756 C C . ILE A 1 95 ? 5.781 1.267 1.021 1.00 94.56 95 ILE A C 1
ATOM 758 O O . ILE A 1 95 ? 6.199 1.220 -0.135 1.00 94.56 95 ILE A O 1
ATOM 762 N N . ILE A 1 96 ? 5.599 2.434 1.645 1.00 92.62 96 ILE A N 1
ATOM 763 C CA . ILE A 1 96 ? 5.750 3.735 0.968 1.00 92.62 96 ILE A CA 1
ATOM 764 C C . ILE A 1 96 ? 7.178 3.973 0.464 1.00 92.62 96 ILE A C 1
ATOM 766 O O . ILE A 1 96 ? 7.371 4.483 -0.643 1.00 92.62 96 ILE A O 1
ATOM 770 N N . LEU A 1 97 ? 8.192 3.554 1.222 1.00 91.00 97 LEU A N 1
ATOM 771 C CA . LEU A 1 97 ? 9.587 3.601 0.772 1.00 91.00 97 LEU A CA 1
ATOM 772 C C . LEU A 1 97 ? 9.862 2.655 -0.404 1.00 91.00 97 LEU A C 1
ATOM 774 O O . LEU A 1 97 ? 10.703 2.961 -1.253 1.00 91.00 97 LEU A O 1
ATOM 778 N N . SER A 1 98 ? 9.151 1.531 -0.475 1.00 89.19 98 SER A N 1
ATOM 779 C CA . SER A 1 98 ? 9.277 0.573 -1.573 1.00 89.19 98 SER A CA 1
ATOM 780 C C . SER A 1 98 ? 8.668 1.114 -2.867 1.00 89.19 98 SER A C 1
ATOM 782 O O . SER A 1 98 ? 9.249 0.903 -3.930 1.00 89.19 98 SER A O 1
ATOM 784 N N . ILE A 1 99 ? 7.584 1.891 -2.773 1.00 82.75 99 ILE A N 1
ATOM 785 C CA . ILE A 1 99 ? 6.878 2.498 -3.915 1.00 82.75 99 ILE A CA 1
ATOM 786 C C . ILE A 1 99 ? 7.641 3.687 -4.500 1.00 82.75 99 ILE A C 1
ATOM 788 O O . ILE A 1 99 ? 7.751 3.792 -5.720 1.00 82.75 99 ILE A O 1
ATOM 792 N N . GLY A 1 100 ? 8.174 4.570 -3.648 1.00 68.81 100 GLY A N 1
ATOM 793 C CA . GLY A 1 100 ? 8.717 5.879 -4.042 1.00 68.81 100 GLY A CA 1
ATOM 794 C C . GLY A 1 100 ? 9.716 5.890 -5.216 1.00 68.81 100 GLY A C 1
ATOM 795 O O . GLY A 1 100 ? 9.658 6.813 -6.024 1.00 68.81 100 GLY A O 1
ATOM 796 N N . PRO A 1 101 ? 10.620 4.903 -5.358 1.00 64.31 101 PRO A N 1
ATOM 797 C CA . PRO A 1 101 ? 11.567 4.855 -6.478 1.00 64.31 101 PRO A CA 1
ATOM 798 C C . PRO A 1 101 ? 11.020 4.272 -7.793 1.00 64.31 101 PRO A C 1
ATOM 800 O O . PRO A 1 101 ? 11.783 4.147 -8.749 1.00 64.31 101 PRO A O 1
ATOM 803 N N . THR A 1 102 ? 9.745 3.881 -7.860 1.00 67.25 102 THR A N 1
ATOM 804 C CA . THR A 1 102 ? 9.149 3.296 -9.071 1.00 67.25 102 THR A CA 1
ATOM 805 C C . THR A 1 102 ? 8.879 4.392 -10.099 1.00 67.25 102 THR A C 1
ATOM 807 O O . THR A 1 102 ? 7.985 5.218 -9.920 1.00 67.25 102 THR A O 1
ATOM 810 N N . SER A 1 103 ? 9.665 4.429 -11.177 1.00 65.44 103 SER A N 1
ATOM 811 C CA . SER A 1 103 ? 9.490 5.408 -12.253 1.00 65.44 103 SER A CA 1
ATOM 812 C C . SER A 1 103 ? 8.523 4.874 -13.316 1.00 65.44 103 SER A C 1
ATOM 814 O O . SER A 1 103 ? 8.871 3.926 -14.021 1.00 65.44 103 SER A O 1
ATOM 816 N N . PRO A 1 104 ? 7.345 5.493 -13.519 1.00 67.31 104 PRO A N 1
ATOM 817 C CA . PRO A 1 104 ? 6.414 5.056 -14.558 1.00 67.31 104 PRO A CA 1
ATOM 818 C C . PRO A 1 104 ? 6.939 5.318 -15.979 1.00 67.31 104 PRO A C 1
ATOM 820 O O . PRO A 1 104 ? 6.426 4.739 -16.931 1.00 67.31 104 PRO A O 1
ATOM 823 N N . LEU A 1 105 ? 7.977 6.152 -16.142 1.00 68.81 105 LEU A N 1
ATOM 824 C CA . LEU A 1 105 ? 8.528 6.560 -17.444 1.00 68.81 105 LEU A CA 1
ATOM 825 C C . LEU A 1 105 ? 8.997 5.387 -18.316 1.00 68.81 105 LEU A C 1
ATOM 827 O O . LEU A 1 105 ? 8.975 5.499 -19.538 1.00 68.81 105 LEU A O 1
ATOM 831 N N . PHE A 1 106 ? 9.423 4.284 -17.703 1.00 70.06 106 PHE A N 1
ATOM 832 C CA . PHE A 1 106 ? 10.008 3.131 -18.399 1.00 70.06 106 PHE A CA 1
ATOM 833 C C . PHE A 1 106 ? 9.100 1.894 -18.368 1.00 70.06 106 PHE A C 1
ATOM 835 O O . PHE A 1 106 ? 9.510 0.791 -18.729 1.00 70.06 106 PHE A O 1
ATOM 842 N N . LEU A 1 107 ? 7.847 2.076 -17.944 1.00 73.12 107 LEU A N 1
ATOM 843 C CA . LEU A 1 107 ? 6.858 1.004 -17.845 1.00 73.12 107 LEU A CA 1
ATOM 844 C C . LEU A 1 107 ? 5.950 0.927 -19.083 1.00 73.12 107 LEU A C 1
ATOM 846 O O . LEU A 1 107 ? 5.103 0.042 -19.140 1.00 73.12 107 LEU A O 1
ATOM 850 N N . GLU A 1 108 ? 6.165 1.797 -20.079 1.00 77.44 108 GLU A N 1
ATOM 851 C CA . GLU A 1 108 ? 5.440 1.818 -21.361 1.00 77.44 108 GLU A CA 1
ATOM 852 C C . GLU A 1 108 ? 3.916 1.719 -21.133 1.00 77.44 108 GLU A C 1
ATOM 854 O O . GLU A 1 108 ? 3.363 2.493 -20.349 1.00 77.44 108 GLU A O 1
ATOM 859 N N . ASP A 1 109 ? 3.243 0.741 -21.740 1.00 78.25 109 ASP A N 1
ATOM 860 C CA . ASP A 1 109 ? 1.793 0.529 -21.623 1.00 78.25 109 ASP A CA 1
ATOM 861 C C . ASP A 1 109 ? 1.336 0.161 -20.195 1.00 78.25 109 ASP A C 1
ATOM 863 O O . ASP A 1 109 ? 0.152 0.248 -19.868 1.00 78.25 109 ASP A O 1
ATOM 867 N N . ARG A 1 110 ? 2.265 -0.226 -19.309 1.00 77.06 110 ARG A N 1
ATOM 868 C CA . ARG A 1 110 ? 1.987 -0.554 -17.899 1.00 77.06 110 ARG A CA 1
ATOM 869 C C . ARG A 1 110 ? 2.004 0.673 -16.987 1.00 77.06 110 ARG A C 1
ATOM 871 O O . ARG A 1 110 ? 1.517 0.601 -15.856 1.00 77.06 110 ARG A O 1
ATOM 878 N N . ALA A 1 111 ? 2.541 1.802 -17.452 1.00 82.31 111 ALA A N 1
ATOM 879 C CA . ALA A 1 111 ? 2.684 3.023 -16.661 1.00 82.31 111 ALA A CA 1
ATOM 880 C C . ALA A 1 111 ? 1.372 3.511 -16.004 1.00 82.31 111 ALA A C 1
ATOM 882 O O . ALA A 1 111 ? 1.415 3.870 -14.823 1.00 82.31 111 ALA A O 1
ATOM 883 N N . PRO A 1 112 ? 0.200 3.479 -16.676 1.00 84.50 112 PRO A N 1
ATOM 884 C CA . PRO A 1 112 ? -1.062 3.906 -16.066 1.00 84.50 112 PRO A CA 1
ATOM 885 C C . PRO A 1 112 ? -1.473 3.044 -14.863 1.00 84.50 112 PRO A C 1
ATOM 887 O O . PRO A 1 112 ? -1.857 3.575 -13.818 1.00 84.50 112 PRO A O 1
ATOM 890 N N . LYS A 1 113 ? -1.343 1.715 -14.977 1.00 84.56 113 LYS A N 1
ATOM 891 C CA . LYS A 1 113 ? -1.687 0.759 -13.909 1.00 84.56 113 LYS A CA 1
ATOM 892 C C . LYS A 1 113 ? -0.765 0.918 -12.707 1.00 84.56 113 LYS A C 1
ATOM 894 O O . LYS A 1 113 ? -1.234 0.974 -11.574 1.00 84.56 113 LYS A O 1
ATOM 899 N N . TRP A 1 114 ? 0.525 1.111 -12.956 1.00 84.12 114 TRP A N 1
ATOM 900 C CA . TRP A 1 114 ? 1.501 1.426 -11.917 1.00 84.12 114 TRP A CA 1
ATOM 901 C C . TRP A 1 114 ? 1.238 2.757 -11.216 1.00 84.12 114 TRP A C 1
ATOM 903 O O . TRP A 1 114 ? 1.361 2.850 -9.992 1.00 84.12 114 TRP A O 1
ATOM 913 N N . GLY A 1 115 ? 0.842 3.781 -11.972 1.00 84.69 115 GLY A N 1
ATOM 914 C CA . GLY A 1 115 ? 0.429 5.065 -11.415 1.00 84.69 115 GLY A CA 1
ATOM 915 C C . GLY A 1 115 ? -0.773 4.918 -10.483 1.00 84.69 115 GLY A C 1
ATOM 916 O O . GLY A 1 115 ? -0.759 5.442 -9.370 1.00 84.69 115 GLY A O 1
ATOM 917 N N . LEU A 1 116 ? -1.781 4.148 -10.898 1.00 87.19 116 LEU A N 1
ATOM 918 C CA . LEU A 1 116 ? -2.968 3.877 -10.091 1.00 87.19 116 LEU A CA 1
ATOM 919 C C . LEU A 1 116 ? -2.650 3.038 -8.842 1.00 87.19 116 LEU A C 1
ATOM 921 O O . LEU A 1 116 ? -3.171 3.312 -7.760 1.00 87.19 116 LEU A O 1
ATOM 925 N N . LEU A 1 117 ? -1.762 2.054 -8.958 1.00 88.12 117 LEU A N 1
ATOM 926 C CA . LEU A 1 117 ? -1.306 1.249 -7.829 1.00 88.12 117 LEU A CA 1
ATOM 927 C C . LEU A 1 117 ? -0.549 2.109 -6.804 1.00 88.12 117 LEU A C 1
ATOM 929 O O . LEU A 1 117 ? -0.871 2.098 -5.618 1.00 88.12 117 LEU A O 1
ATOM 933 N N . SER A 1 118 ? 0.364 2.959 -7.278 1.00 88.06 118 SER A N 1
ATOM 934 C CA . SER A 1 118 ? 1.085 3.930 -6.444 1.00 88.06 118 SER A CA 1
ATOM 935 C C . SER A 1 118 ? 0.124 4.892 -5.745 1.00 88.06 118 SER A C 1
ATOM 937 O O . SER A 1 118 ? 0.222 5.108 -4.538 1.00 88.06 118 SER A O 1
ATOM 939 N N . TYR A 1 119 ? -0.848 5.431 -6.486 1.00 89.62 119 TYR A N 1
ATOM 940 C CA . TYR A 1 119 ? -1.909 6.269 -5.933 1.00 89.62 119 TYR A CA 1
ATOM 941 C C . TYR A 1 119 ? -2.671 5.557 -4.812 1.00 89.62 119 TYR A C 1
ATOM 943 O O . TYR A 1 119 ? -2.888 6.140 -3.752 1.00 89.62 119 TYR A O 1
ATOM 951 N N . SER A 1 120 ? -3.027 4.291 -5.022 1.00 92.44 120 SER A N 1
ATOM 952 C CA . SER A 1 120 ? -3.774 3.485 -4.054 1.00 92.44 120 SER A CA 1
ATOM 953 C C . SER A 1 120 ? -3.029 3.370 -2.729 1.00 92.44 120 SER A C 1
ATOM 955 O O . SER A 1 120 ? -3.591 3.654 -1.672 1.00 92.44 120 SER A O 1
ATOM 957 N N . PHE A 1 121 ? -1.733 3.076 -2.781 1.00 93.81 121 PHE A N 1
ATOM 958 C CA . PHE A 1 121 ? -0.902 3.015 -1.585 1.00 93.81 121 PHE A CA 1
ATOM 959 C C . PHE A 1 121 ? -0.764 4.362 -0.871 1.00 93.81 121 PHE A C 1
ATOM 961 O O . PHE A 1 121 ? -0.828 4.405 0.355 1.00 93.81 121 PHE A O 1
ATOM 968 N N . PHE A 1 122 ? -0.661 5.477 -1.601 1.00 93.25 122 PHE A N 1
ATOM 969 C CA . PHE A 1 122 ? -0.686 6.805 -0.976 1.00 93.25 122 PHE A CA 1
ATOM 970 C C . PHE A 1 122 ? -2.017 7.099 -0.275 1.00 93.25 122 PHE A C 1
ATOM 972 O O . PHE A 1 122 ? -2.038 7.772 0.755 1.00 93.25 122 PHE A O 1
ATOM 979 N N . ARG A 1 123 ? -3.145 6.601 -0.798 1.00 95.44 123 ARG A N 1
ATOM 980 C CA . ARG A 1 123 ? -4.441 6.752 -0.122 1.00 95.44 123 ARG A CA 1
ATOM 981 C C . ARG A 1 123 ? -4.515 5.926 1.159 1.00 95.44 123 ARG A C 1
ATOM 983 O O . ARG A 1 123 ? -5.031 6.437 2.151 1.00 95.44 123 ARG A O 1
ATOM 990 N N . ILE A 1 124 ? -3.954 4.720 1.157 1.00 97.44 124 ILE A N 1
ATOM 991 C CA . ILE A 1 124 ? -3.825 3.875 2.353 1.00 97.44 124 ILE A CA 1
ATOM 992 C C . ILE A 1 124 ? -2.948 4.556 3.412 1.00 97.44 124 ILE A C 1
ATOM 994 O O . ILE A 1 124 ? -3.369 4.682 4.562 1.00 97.44 124 ILE A O 1
ATOM 998 N N . ASP A 1 125 ? -1.782 5.078 3.023 1.00 97.50 125 ASP A N 1
ATOM 999 C CA . ASP A 1 125 ? -0.900 5.841 3.918 1.00 97.50 125 ASP A CA 1
ATOM 1000 C C . ASP A 1 125 ? -1.612 7.054 4.527 1.00 97.50 125 ASP A C 1
ATOM 1002 O O . ASP A 1 125 ? -1.480 7.324 5.722 1.00 97.50 125 ASP A O 1
ATOM 1006 N N . GLY A 1 126 ? -2.439 7.740 3.735 1.00 97.06 126 GLY A N 1
ATOM 1007 C CA . GLY A 1 126 ? -3.285 8.829 4.211 1.00 97.06 126 GLY A CA 1
ATOM 1008 C C . GLY A 1 126 ? -4.272 8.397 5.300 1.00 97.06 126 GLY A C 1
ATOM 1009 O O . GLY A 1 126 ? -4.427 9.111 6.291 1.00 97.06 126 GLY A O 1
ATOM 1010 N N . VAL A 1 127 ? -4.909 7.228 5.162 1.00 97.75 127 VAL A N 1
ATOM 1011 C CA . VAL A 1 127 ? -5.808 6.673 6.193 1.00 97.75 127 VAL A CA 1
ATOM 1012 C C . VAL A 1 127 ? -5.041 6.389 7.483 1.00 97.75 127 VAL A C 1
ATOM 1014 O O . VAL A 1 127 ? -5.441 6.866 8.547 1.00 97.75 127 VAL A O 1
ATOM 1017 N N . ILE A 1 128 ? -3.923 5.666 7.392 1.00 98.06 128 ILE A N 1
ATOM 1018 C CA . ILE A 1 128 ? -3.111 5.278 8.555 1.00 98.06 128 ILE A CA 1
ATOM 1019 C C . ILE A 1 128 ? -2.545 6.519 9.256 1.00 98.06 128 ILE A C 1
ATOM 1021 O O . ILE A 1 128 ? -2.643 6.649 10.477 1.00 98.06 128 ILE A O 1
ATOM 1025 N N . THR A 1 129 ? -2.013 7.474 8.495 1.00 97.75 129 THR A N 1
ATOM 1026 C CA . THR A 1 129 ? -1.468 8.723 9.038 1.00 97.75 129 THR A CA 1
ATOM 1027 C C . THR A 1 129 ? -2.545 9.550 9.736 1.00 97.75 129 THR A C 1
ATOM 1029 O O . THR A 1 129 ? -2.314 10.048 10.838 1.00 97.75 129 THR A O 1
ATOM 1032 N N . ASN A 1 130 ? -3.735 9.672 9.141 1.00 97.50 130 ASN A N 1
ATOM 1033 C CA . ASN A 1 130 ? -4.839 10.412 9.746 1.00 97.50 130 ASN A CA 1
ATOM 1034 C C . ASN A 1 130 ? -5.301 9.779 11.067 1.00 97.50 130 ASN A C 1
ATOM 1036 O O . ASN A 1 130 ? -5.485 10.485 12.056 1.00 97.50 130 ASN A O 1
ATOM 1040 N N . LEU A 1 131 ? -5.434 8.451 11.111 1.00 97.50 131 LEU A N 1
ATOM 1041 C CA . LEU A 1 131 ? -5.781 7.739 12.343 1.00 97.50 131 LEU A CA 1
ATOM 1042 C C . LEU A 1 131 ? -4.719 7.913 13.424 1.00 97.50 131 LEU A C 1
ATOM 1044 O O . LEU A 1 131 ? -5.055 8.183 14.573 1.00 97.50 131 LEU A O 1
ATOM 1048 N N . ASN A 1 132 ? -3.440 7.848 13.055 1.00 97.75 132 ASN A N 1
ATOM 1049 C CA . ASN A 1 132 ? -2.356 8.066 14.002 1.00 97.75 132 ASN A CA 1
ATOM 1050 C C . ASN A 1 132 ? -2.436 9.451 14.659 1.00 97.75 132 ASN A C 1
ATOM 1052 O O . ASN A 1 132 ? -2.276 9.572 15.871 1.00 97.75 132 ASN A O 1
ATOM 1056 N N . LEU A 1 133 ? -2.718 10.494 13.873 1.00 97.50 133 LEU A N 1
ATOM 1057 C CA . LEU A 1 133 ? -2.903 11.845 14.405 1.00 97.50 133 LEU A CA 1
ATOM 1058 C C . LEU A 1 133 ? -4.080 11.908 15.384 1.00 97.50 133 LEU A C 1
ATOM 1060 O O . LEU A 1 133 ? -3.933 12.472 16.466 1.00 97.50 133 LEU A O 1
ATOM 1064 N N . LEU A 1 134 ? -5.206 11.273 15.050 1.00 96.19 134 LEU A N 1
ATOM 1065 C CA . LEU A 1 134 ? -6.379 11.221 15.923 1.00 96.19 134 LEU A CA 1
ATOM 1066 C C . LEU A 1 134 ? -6.107 10.464 17.229 1.00 96.19 134 LEU A C 1
ATOM 1068 O O . LEU A 1 134 ? -6.555 10.904 18.288 1.00 96.19 134 LEU A O 1
ATOM 1072 N N . PHE A 1 135 ? -5.369 9.353 17.183 1.00 95.00 135 PHE A N 1
ATOM 1073 C CA . PHE A 1 135 ? -5.008 8.595 18.382 1.00 95.00 135 PHE A CA 1
ATOM 1074 C C . PHE A 1 135 ? -4.094 9.393 19.308 1.00 95.00 135 PHE A C 1
ATOM 1076 O O . PHE A 1 135 ? -4.299 9.396 20.522 1.00 95.00 135 PHE A O 1
ATOM 1083 N N . LEU A 1 136 ? -3.125 10.117 18.742 1.00 94.44 136 LEU A N 1
ATOM 1084 C CA . LEU A 1 136 ? -2.239 10.998 19.503 1.00 94.44 136 LEU A CA 1
ATOM 1085 C C . LEU A 1 136 ? -2.996 12.184 20.110 1.00 94.44 136 LEU A C 1
ATOM 1087 O O . LEU A 1 136 ? -2.770 12.516 21.270 1.00 94.44 136 LEU A O 1
ATOM 1091 N N . GLU A 1 137 ? -3.905 12.800 19.351 1.00 94.81 137 GLU A N 1
ATOM 1092 C CA . GLU A 1 137 ? -4.713 13.934 19.808 1.00 94.81 137 GLU A CA 1
ATOM 1093 C C . GLU A 1 137 ? -5.663 13.536 20.945 1.00 94.81 137 GLU A C 1
ATOM 1095 O O . GLU A 1 137 ? -5.759 14.234 21.954 1.00 94.81 137 GLU A O 1
ATOM 1100 N N . LYS A 1 138 ? -6.354 12.401 20.804 1.00 91.50 138 LYS A N 1
ATOM 1101 C CA . LYS A 1 138 ? -7.349 11.933 21.781 1.00 91.50 138 LYS A CA 1
ATOM 1102 C C . LYS A 1 138 ? -6.737 11.147 22.938 1.00 91.50 138 LYS A C 1
ATOM 1104 O O . LYS A 1 138 ? -7.392 10.961 23.961 1.00 91.50 138 LYS A O 1
ATOM 1109 N N . GLY A 1 139 ? -5.519 10.631 22.774 1.00 89.75 139 GLY A N 1
ATOM 1110 C CA . GLY A 1 139 ? -4.898 9.702 23.717 1.00 89.75 139 GLY A CA 1
ATOM 1111 C C . GLY A 1 139 ? -5.661 8.378 23.868 1.00 89.75 139 GLY A C 1
ATOM 1112 O O . GLY A 1 139 ? -5.533 7.726 24.908 1.00 89.75 139 GLY A O 1
ATOM 1113 N N . SER A 1 140 ? -6.458 7.995 22.868 1.00 89.69 140 SER A N 1
ATOM 1114 C CA . SER A 1 140 ? -7.336 6.817 22.842 1.00 89.69 140 SER A CA 1
ATOM 1115 C C . SER A 1 140 ? -7.255 6.149 21.470 1.00 89.69 140 SER A C 1
ATOM 1117 O O . SER A 1 140 ? -7.059 6.824 20.461 1.00 89.69 140 SER A O 1
ATOM 1119 N N . TYR A 1 141 ? -7.423 4.826 21.452 1.00 92.69 141 TYR A N 1
ATOM 1120 C CA . TYR A 1 141 ? -7.444 4.002 20.240 1.00 92.69 141 TYR A CA 1
ATOM 1121 C C . TYR A 1 141 ? -8.873 3.657 19.790 1.00 92.69 141 TYR A C 1
ATOM 1123 O O . TYR A 1 141 ? -9.069 2.742 18.991 1.00 92.69 141 TYR A O 1
ATOM 1131 N N . ALA A 1 142 ? -9.879 4.372 20.300 1.00 90.19 142 ALA A N 1
ATOM 1132 C CA . ALA A 1 142 ? -11.267 4.165 19.917 1.00 90.19 142 ALA A CA 1
ATOM 1133 C C . ALA A 1 142 ? -11.475 4.431 18.417 1.00 90.19 142 ALA A C 1
ATOM 1135 O O . ALA A 1 142 ? -11.144 5.503 17.902 1.00 90.19 142 ALA A O 1
ATOM 1136 N N . LEU A 1 143 ? -12.064 3.449 17.737 1.00 92.06 143 LEU A N 1
ATOM 1137 C CA . LEU A 1 143 ? -12.413 3.514 16.322 1.00 92.06 143 LEU A CA 1
ATOM 1138 C C . LEU A 1 143 ? -13.889 3.865 16.154 1.00 92.06 143 LEU A C 1
ATOM 1140 O O . LEU A 1 143 ? -14.743 3.364 16.886 1.00 92.06 143 LEU A O 1
ATOM 1144 N N . THR A 1 144 ? -14.197 4.685 15.153 1.00 93.50 144 THR A N 1
ATOM 1145 C CA . THR A 1 144 ? -15.567 4.769 14.636 1.00 93.50 144 THR A CA 1
ATOM 1146 C C . THR A 1 144 ? -15.845 3.603 13.686 1.00 93.50 144 THR A C 1
ATOM 1148 O O . THR A 1 144 ? -14.914 2.982 13.170 1.00 93.50 144 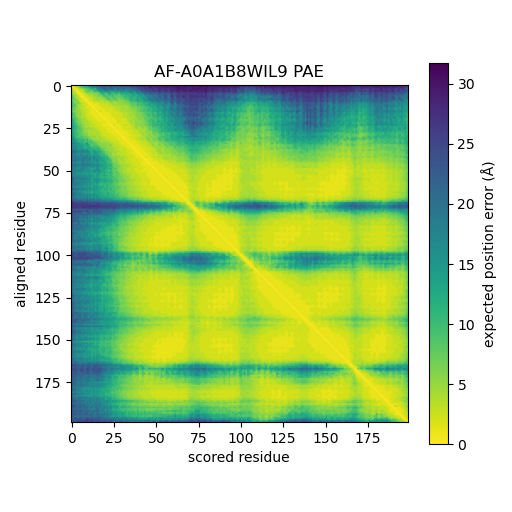THR A O 1
ATOM 1151 N N . ASP A 1 145 ? -17.119 3.336 13.396 1.00 94.31 145 ASP A N 1
ATOM 1152 C CA . ASP A 1 145 ? -17.492 2.319 12.402 1.00 94.31 145 ASP A CA 1
ATOM 1153 C C . ASP A 1 145 ? -16.885 2.621 11.021 1.00 94.31 145 ASP A C 1
ATOM 1155 O O . ASP A 1 145 ? -16.425 1.714 10.334 1.00 94.31 145 ASP A O 1
ATOM 1159 N N . VAL A 1 146 ? -16.793 3.906 10.655 1.00 94.88 146 VAL A N 1
ATOM 1160 C CA . VAL A 1 146 ? -16.176 4.357 9.395 1.00 94.88 146 VAL A CA 1
ATOM 1161 C C . VAL A 1 146 ? -14.669 4.095 9.380 1.00 94.88 146 VAL A C 1
ATOM 1163 O O . VAL A 1 146 ? -14.118 3.692 8.357 1.00 94.88 146 VAL A O 1
ATOM 1166 N N . ASP A 1 147 ? -13.980 4.333 10.497 1.00 95.44 147 ASP A N 1
ATOM 1167 C CA . ASP A 1 147 ? -12.544 4.056 10.597 1.00 95.44 147 ASP A CA 1
ATOM 1168 C C . ASP A 1 147 ? -12.277 2.555 10.495 1.00 95.44 147 ASP A C 1
ATOM 1170 O O . ASP A 1 147 ? -11.364 2.128 9.790 1.00 95.44 147 ASP A O 1
ATOM 1174 N N . LYS A 1 148 ? -13.110 1.755 11.164 1.00 96.31 148 LYS A N 1
ATOM 1175 C CA . LYS A 1 148 ? -13.035 0.299 11.124 1.00 96.31 148 LYS A CA 1
ATOM 1176 C C . LYS A 1 148 ? -13.254 -0.239 9.710 1.00 96.31 148 LYS A C 1
ATOM 1178 O O . LYS A 1 148 ? -12.421 -1.005 9.241 1.00 96.31 148 LYS A O 1
ATOM 1183 N N . GLU A 1 149 ? -14.299 0.210 9.019 1.00 97.50 149 GLU A N 1
ATOM 1184 C CA . GLU A 1 149 ? -14.593 -0.191 7.636 1.00 97.50 149 GLU A CA 1
ATOM 1185 C C . GLU A 1 149 ? -13.420 0.130 6.693 1.00 97.50 149 GLU A C 1
ATOM 1187 O O . GLU A 1 149 ? -13.015 -0.698 5.875 1.00 97.50 149 GLU A O 1
ATOM 1192 N N . LYS A 1 150 ? -12.791 1.302 6.853 1.00 97.81 150 LYS A N 1
ATOM 1193 C CA . LYS A 1 150 ? -11.595 1.661 6.077 1.00 97.81 150 LYS A CA 1
ATOM 1194 C C . LYS A 1 150 ? -10.406 0.759 6.379 1.00 97.81 150 LYS A C 1
ATOM 1196 O O . LYS A 1 150 ? -9.707 0.367 5.450 1.00 97.81 150 LYS A O 1
ATOM 1201 N N . LEU A 1 151 ? -10.150 0.436 7.645 1.00 98.19 151 LEU A N 1
ATOM 1202 C CA . LEU A 1 151 ? -9.055 -0.467 8.005 1.00 98.19 151 LEU A CA 1
ATOM 1203 C C . LEU A 1 151 ? -9.309 -1.897 7.503 1.00 98.19 151 LEU A C 1
ATOM 1205 O O . LEU A 1 151 ? -8.376 -2.546 7.038 1.00 98.19 151 LEU A O 1
ATOM 1209 N N . GLU A 1 152 ? -10.554 -2.372 7.524 1.00 98.31 152 GLU A N 1
ATOM 1210 C CA . GLU A 1 152 ? -10.946 -3.659 6.933 1.00 98.31 152 GLU A CA 1
ATOM 1211 C C . GLU A 1 152 ? -10.729 -3.675 5.412 1.00 98.31 152 GLU A C 1
ATOM 1213 O O . GLU A 1 152 ? -10.198 -4.649 4.872 1.00 98.31 152 GLU A O 1
ATOM 1218 N N . ALA A 1 153 ? -11.031 -2.571 4.722 1.00 98.31 153 ALA A N 1
ATOM 1219 C CA . ALA A 1 153 ? -10.698 -2.418 3.309 1.00 98.31 153 ALA A CA 1
ATOM 1220 C C . ALA A 1 153 ? -9.176 -2.450 3.068 1.00 98.31 153 ALA A C 1
ATOM 1222 O O . ALA A 1 153 ? -8.721 -3.133 2.152 1.00 98.31 153 ALA A O 1
ATOM 1223 N N . VAL A 1 154 ? -8.369 -1.794 3.914 1.00 98.44 154 VAL A N 1
ATOM 1224 C CA . VAL A 1 154 ? -6.893 -1.853 3.840 1.00 98.44 154 VAL A CA 1
ATOM 1225 C C . VAL A 1 154 ? -6.378 -3.286 4.015 1.00 98.44 154 VAL A C 1
ATOM 1227 O O . VAL A 1 154 ? -5.529 -3.731 3.241 1.00 98.44 154 VAL A O 1
ATOM 1230 N N . ILE A 1 155 ? -6.913 -4.028 4.991 1.00 98.44 155 ILE A N 1
ATOM 1231 C CA . ILE A 1 155 ? -6.594 -5.448 5.206 1.00 98.44 155 ILE A CA 1
ATOM 1232 C C . ILE A 1 155 ? -6.897 -6.255 3.938 1.00 98.44 155 ILE A C 1
ATOM 1234 O O . ILE A 1 155 ? -6.046 -7.018 3.477 1.00 98.44 155 ILE A O 1
ATOM 1238 N N . SER A 1 156 ? -8.088 -6.078 3.358 1.00 98.00 156 SER A N 1
ATOM 1239 C CA . SER A 1 156 ? -8.487 -6.790 2.139 1.00 98.00 156 SER A CA 1
ATOM 1240 C C . SER A 1 156 ? -7.557 -6.469 0.964 1.00 98.00 156 SER A C 1
ATOM 1242 O O . SER A 1 156 ? -7.109 -7.391 0.281 1.00 98.00 156 SER A O 1
ATOM 1244 N N . VAL A 1 157 ? -7.168 -5.199 0.781 1.00 97.19 157 VAL A N 1
ATOM 1245 C CA . VAL A 1 157 ? -6.217 -4.795 -0.270 1.00 97.19 157 VAL A CA 1
ATOM 1246 C C . VAL A 1 157 ? -4.906 -5.564 -0.160 1.00 97.19 157 VAL A C 1
ATOM 1248 O O . VAL A 1 157 ? -4.476 -6.184 -1.133 1.00 97.19 157 VAL A O 1
ATOM 1251 N N . PHE A 1 158 ? -4.267 -5.561 1.010 1.00 96.88 158 PHE A N 1
ATOM 1252 C CA . PHE A 1 158 ? -2.969 -6.218 1.150 1.00 96.88 158 PHE A CA 1
ATOM 1253 C C . PHE A 1 158 ? -3.061 -7.743 1.094 1.00 96.88 158 PHE A C 1
ATOM 1255 O O . PHE A 1 158 ? -2.177 -8.375 0.518 1.00 96.88 158 PHE A O 1
ATOM 1262 N N . ARG A 1 159 ? -4.156 -8.343 1.581 1.00 96.12 159 ARG A N 1
ATOM 1263 C CA . ARG A 1 159 ? -4.415 -9.780 1.397 1.00 96.12 159 ARG A CA 1
ATOM 1264 C C . ARG A 1 159 ? -4.575 -10.143 -0.080 1.00 96.12 159 ARG A C 1
ATOM 1266 O O . ARG A 1 159 ? -4.017 -11.147 -0.518 1.00 96.12 159 ARG A O 1
ATOM 1273 N N . LYS A 1 160 ? -5.297 -9.335 -0.863 1.00 94.31 160 LYS A N 1
ATOM 1274 C CA . LYS A 1 160 ? -5.433 -9.528 -2.317 1.00 94.31 160 LYS A CA 1
ATOM 1275 C C . LYS A 1 160 ? -4.090 -9.396 -3.030 1.00 94.31 160 LYS A C 1
ATOM 1277 O O . LYS A 1 160 ? -3.751 -10.276 -3.813 1.00 94.31 160 LYS A O 1
ATOM 1282 N N . ILE A 1 161 ? -3.310 -8.360 -2.712 1.00 93.00 161 ILE A N 1
ATOM 1283 C CA . ILE A 1 161 ? -1.961 -8.181 -3.268 1.00 93.00 161 ILE A CA 1
ATOM 1284 C C . ILE A 1 161 ? -1.104 -9.413 -2.995 1.00 93.00 161 ILE A C 1
ATOM 1286 O O . ILE A 1 161 ? -0.548 -9.975 -3.933 1.00 93.00 161 ILE A O 1
ATOM 1290 N N . HIS A 1 162 ? -1.056 -9.872 -1.746 1.00 92.81 162 HIS A N 1
ATOM 1291 C CA . HIS A 1 162 ? -0.255 -11.031 -1.369 1.00 92.81 162 HIS A CA 1
ATOM 1292 C C . HIS A 1 162 ? -0.674 -12.305 -2.117 1.00 92.81 162 HIS A C 1
ATOM 1294 O O . HIS A 1 162 ? 0.158 -12.990 -2.704 1.00 92.81 162 HIS A O 1
ATOM 1300 N N . ASN A 1 163 ? -1.980 -12.579 -2.183 1.00 90.94 163 ASN A N 1
ATOM 1301 C CA . ASN A 1 163 ? -2.522 -13.774 -2.836 1.00 90.94 163 ASN A CA 1
ATOM 1302 C C . ASN A 1 163 ? -2.323 -13.811 -4.358 1.00 90.94 163 ASN A C 1
ATOM 1304 O O . ASN A 1 163 ? -2.315 -14.897 -4.952 1.00 90.94 163 ASN A O 1
ATOM 1308 N N . GLU A 1 164 ? -2.248 -12.645 -4.994 1.00 87.31 164 GLU A N 1
ATOM 1309 C CA . GLU A 1 164 ? -2.054 -12.522 -6.436 1.00 87.31 164 GLU A CA 1
ATOM 1310 C C . GLU A 1 164 ? -0.574 -12.399 -6.817 1.00 87.31 164 GLU A C 1
ATOM 1312 O O . GLU A 1 164 ? -0.212 -12.774 -7.932 1.00 87.31 164 GLU A O 1
ATOM 1317 N N . MET A 1 165 ? 0.299 -11.962 -5.902 1.00 83.88 165 MET A N 1
ATOM 1318 C CA . MET A 1 165 ? 1.732 -11.785 -6.169 1.00 83.88 165 MET A CA 1
ATOM 1319 C C . MET A 1 165 ? 2.409 -13.084 -6.636 1.00 83.88 165 MET A C 1
ATOM 1321 O O . MET A 1 165 ? 3.208 -13.056 -7.567 1.00 83.88 165 MET A O 1
ATOM 1325 N N . ASP A 1 166 ? 2.024 -14.230 -6.069 1.00 71.50 166 ASP A N 1
ATOM 1326 C CA . ASP A 1 166 ? 2.569 -15.545 -6.445 1.00 71.50 166 ASP A CA 1
ATOM 1327 C C . ASP A 1 166 ? 2.045 -16.076 -7.793 1.00 71.50 166 ASP A C 1
ATOM 1329 O O . ASP A 1 166 ? 2.584 -17.033 -8.354 1.00 71.50 166 ASP A O 1
ATOM 1333 N N . LYS A 1 167 ? 0.965 -15.488 -8.319 1.00 70.38 167 LYS A N 1
ATOM 1334 C CA . LYS A 1 167 ? 0.252 -15.970 -9.516 1.00 70.38 167 LYS A CA 1
ATOM 1335 C C . LYS A 1 167 ? 0.417 -15.044 -10.715 1.00 70.38 167 LYS A C 1
ATOM 1337 O O . LYS A 1 167 ? 0.247 -15.476 -11.858 1.00 70.38 167 LYS A O 1
ATOM 1342 N N . ALA A 1 168 ? 0.706 -13.770 -10.472 1.00 64.81 168 ALA A N 1
ATOM 1343 C CA . ALA A 1 168 ? 0.673 -12.744 -11.492 1.00 64.81 168 ALA A CA 1
ATOM 1344 C C . ALA A 1 168 ? 1.967 -12.723 -12.314 1.00 64.81 168 ALA A C 1
ATOM 1346 O O . ALA A 1 168 ? 3.035 -12.352 -11.842 1.00 64.81 168 ALA A O 1
ATOM 1347 N N . LYS A 1 169 ? 1.839 -13.020 -13.612 1.00 66.75 169 LYS A N 1
ATOM 1348 C CA . LYS A 1 169 ? 2.876 -12.707 -14.612 1.00 66.75 169 LYS A CA 1
ATOM 1349 C C . LYS A 1 169 ? 3.071 -11.189 -14.794 1.00 66.75 169 LYS A C 1
ATOM 1351 O O . LYS A 1 169 ? 4.113 -10.764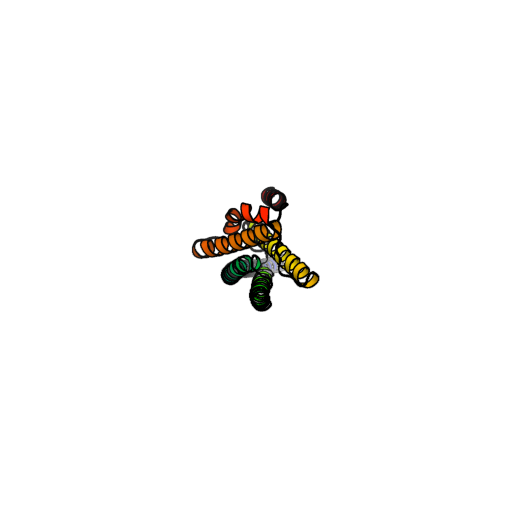 -15.276 1.00 66.75 169 LYS A O 1
ATOM 1356 N N . TYR A 1 170 ? 2.053 -10.406 -14.434 1.00 71.56 170 TYR A N 1
ATOM 1357 C CA . TYR A 1 170 ? 1.997 -8.946 -14.529 1.00 71.56 170 TYR A CA 1
ATOM 1358 C C . TYR A 1 170 ? 1.426 -8.387 -13.215 1.00 71.56 170 TYR A C 1
ATOM 1360 O O . TYR A 1 170 ? 0.208 -8.214 -13.103 1.00 71.56 170 TYR A O 1
ATOM 1368 N N . PRO A 1 171 ? 2.269 -8.185 -12.187 1.00 70.69 171 PRO A N 1
ATOM 1369 C CA . PRO A 1 171 ? 1.831 -7.834 -10.834 1.00 70.69 171 PRO A CA 1
ATOM 1370 C C . PRO A 1 171 ? 1.024 -6.531 -10.750 1.00 70.69 171 PRO A C 1
ATOM 1372 O O . PRO A 1 171 ? 0.193 -6.361 -9.866 1.00 70.69 171 PRO A O 1
ATOM 1375 N N . GLU A 1 172 ? 1.196 -5.604 -11.689 1.00 72.75 172 GLU A N 1
ATOM 1376 C CA . GLU A 1 172 ? 0.427 -4.359 -11.718 1.00 72.75 172 GLU A CA 1
ATOM 1377 C C . GLU A 1 172 ? -1.062 -4.550 -12.040 1.00 72.75 172 GLU A C 1
ATOM 1379 O O . GLU A 1 172 ? -1.868 -3.684 -11.701 1.00 72.75 172 GLU A O 1
ATOM 1384 N N . LEU A 1 173 ? -1.453 -5.676 -12.652 1.00 79.75 173 LEU A N 1
ATOM 1385 C CA . LEU A 1 173 ? -2.859 -5.982 -12.945 1.00 79.75 173 LEU A CA 1
ATOM 1386 C C . LEU A 1 173 ? -3.670 -6.296 -11.686 1.00 79.75 173 LEU A C 1
ATOM 1388 O O . LEU A 1 173 ? -4.899 -6.259 -11.729 1.00 79.75 173 LEU A O 1
ATOM 1392 N N . ILE A 1 174 ? -3.002 -6.524 -10.549 1.00 86.00 174 ILE A N 1
ATOM 1393 C CA . ILE A 1 174 ? -3.651 -6.683 -9.243 1.00 86.00 174 ILE A CA 1
ATOM 1394 C C . ILE A 1 174 ? -4.602 -5.515 -8.968 1.00 86.00 174 ILE A C 1
ATOM 1396 O O . ILE A 1 174 ? -5.660 -5.728 -8.381 1.00 86.00 174 ILE A O 1
ATOM 1400 N N . ILE A 1 175 ? -4.283 -4.309 -9.453 1.00 85.62 175 ILE A N 1
ATOM 1401 C CA . ILE A 1 175 ? -5.092 -3.103 -9.259 1.00 85.62 175 ILE A CA 1
ATOM 1402 C C . ILE A 1 175 ? -6.557 -3.265 -9.678 1.00 85.62 175 ILE A C 1
ATOM 1404 O O . ILE A 1 175 ? -7.440 -2.709 -9.029 1.00 85.62 175 ILE A O 1
ATOM 1408 N N . ASP A 1 176 ? -6.834 -4.077 -10.700 1.00 84.00 176 ASP A N 1
ATOM 1409 C CA . ASP A 1 176 ? -8.195 -4.304 -11.190 1.00 84.00 176 ASP A CA 1
ATOM 1410 C C . ASP A 1 176 ? -9.055 -4.994 -10.121 1.00 84.00 176 ASP A C 1
ATOM 1412 O O . ASP A 1 176 ? -10.238 -4.684 -9.967 1.00 84.00 176 ASP A O 1
ATOM 1416 N N . SER A 1 177 ? -8.434 -5.855 -9.310 1.00 88.31 177 SER A N 1
ATOM 1417 C CA . SER A 1 177 ? -9.078 -6.580 -8.211 1.00 88.31 177 SER A CA 1
ATOM 1418 C C . SER A 1 177 ? -9.280 -5.751 -6.936 1.00 88.31 177 SER A C 1
ATOM 1420 O O . SER A 1 177 ? -10.022 -6.183 -6.052 1.00 88.31 177 SER A O 1
ATOM 1422 N N . LEU A 1 178 ? -8.641 -4.580 -6.828 1.00 91.75 178 LEU A N 1
ATOM 1423 C CA . LEU A 1 178 ? -8.654 -3.733 -5.625 1.00 91.75 178 LEU A CA 1
ATOM 1424 C C . LEU A 1 178 ? -9.734 -2.647 -5.662 1.00 91.75 178 LEU A C 1
ATOM 1426 O O . LEU A 1 178 ? -9.903 -1.908 -4.695 1.00 91.75 178 LEU A O 1
ATOM 1430 N N . THR A 1 179 ? -10.428 -2.504 -6.791 1.00 90.56 179 THR A N 1
ATOM 1431 C CA . THR A 1 179 ? -11.307 -1.362 -7.067 1.00 90.56 179 THR A CA 1
ATOM 1432 C C . THR A 1 179 ? -12.353 -1.140 -5.971 1.00 90.56 179 THR A C 1
ATOM 1434 O O . THR A 1 179 ? -12.541 -0.006 -5.538 1.00 90.56 179 THR A O 1
ATOM 1437 N N . GLU A 1 180 ? -13.015 -2.199 -5.503 1.00 93.00 180 GLU A N 1
ATOM 1438 C CA . GLU A 1 180 ? -14.080 -2.102 -4.495 1.00 93.00 180 GLU A CA 1
ATOM 1439 C C . GLU A 1 180 ? -13.549 -1.575 -3.158 1.00 93.00 180 GLU A C 1
ATOM 1441 O O . GLU A 1 180 ? -14.053 -0.578 -2.639 1.00 93.00 180 GLU A O 1
ATOM 1446 N N . GLU A 1 181 ? -12.477 -2.172 -2.635 1.00 96.75 181 GLU A N 1
ATOM 1447 C CA . GLU A 1 181 ? -11.831 -1.720 -1.404 1.00 96.75 181 GLU A CA 1
ATOM 1448 C C . GLU A 1 181 ? -11.306 -0.292 -1.527 1.00 96.75 181 GLU A C 1
ATOM 1450 O O . GLU A 1 181 ? -11.422 0.516 -0.602 1.00 96.75 181 GLU A O 1
ATOM 1455 N N . MET A 1 182 ? -10.741 0.047 -2.683 1.00 95.94 182 MET A N 1
ATOM 1456 C CA . MET A 1 182 ? -10.195 1.375 -2.904 1.00 95.94 182 MET A CA 1
ATOM 1457 C C . MET A 1 182 ? -11.277 2.452 -2.968 1.00 95.94 182 MET A C 1
ATOM 1459 O O . MET A 1 182 ? -11.004 3.580 -2.561 1.00 95.94 182 MET A O 1
ATOM 1463 N N . MET A 1 183 ? -12.505 2.130 -3.392 1.00 94.94 183 MET A N 1
ATOM 1464 C CA . MET A 1 183 ? -13.639 3.058 -3.291 1.00 94.94 183 MET A CA 1
ATOM 1465 C C . MET A 1 183 ? -14.085 3.300 -1.840 1.00 94.94 183 MET A C 1
ATOM 1467 O O . MET A 1 183 ? -14.568 4.391 -1.537 1.00 94.94 183 MET A O 1
ATOM 1471 N N . ILE A 1 184 ? -13.895 2.329 -0.938 1.00 96.44 184 ILE A N 1
ATOM 1472 C CA . ILE A 1 184 ? -14.138 2.498 0.507 1.00 96.44 184 ILE A CA 1
ATOM 1473 C C . ILE A 1 184 ? -13.062 3.409 1.121 1.00 96.44 184 ILE A C 1
ATOM 1475 O O . ILE A 1 184 ? -13.362 4.344 1.868 1.00 96.44 184 ILE A O 1
ATOM 1479 N N . ILE A 1 185 ? -11.794 3.166 0.775 1.00 95.88 185 ILE A N 1
ATOM 1480 C CA . ILE A 1 185 ? -10.638 3.939 1.258 1.00 95.88 185 ILE A CA 1
ATOM 1481 C C . ILE A 1 185 ? -10.679 5.381 0.730 1.00 95.88 185 ILE A C 1
ATOM 1483 O O . ILE A 1 185 ? -10.412 6.338 1.465 1.00 95.88 185 ILE A O 1
ATOM 1487 N N . ASP A 1 186 ? -11.027 5.549 -0.543 1.00 93.94 186 ASP A N 1
ATOM 1488 C CA . ASP A 1 186 ? -11.153 6.831 -1.216 1.00 93.94 186 ASP A CA 1
ATOM 1489 C C . ASP A 1 186 ? -12.432 6.900 -2.068 1.00 93.94 186 ASP A C 1
ATOM 1491 O O . ASP A 1 186 ? -12.460 6.412 -3.196 1.00 93.94 186 ASP A O 1
ATOM 1495 N N . PRO A 1 187 ? -13.469 7.622 -1.615 1.00 90.69 187 PRO A N 1
ATOM 1496 C CA . PRO A 1 187 ? -14.708 7.782 -2.380 1.00 90.69 187 PRO A CA 1
ATOM 1497 C C . PRO A 1 187 ? -14.529 8.436 -3.761 1.00 90.69 187 PRO A C 1
ATOM 1499 O O . PRO A 1 187 ? -15.422 8.372 -4.605 1.00 90.69 187 PRO A O 1
ATOM 1502 N N . LEU A 1 188 ? -13.397 9.108 -4.008 1.00 88.25 188 LEU A N 1
ATOM 1503 C CA . LEU A 1 188 ? -13.078 9.715 -5.303 1.00 88.25 188 LEU A CA 1
ATOM 1504 C C . LEU A 1 188 ? -12.296 8.782 -6.236 1.00 88.25 188 LEU A C 1
ATOM 1506 O O . LEU A 1 188 ? -12.027 9.165 -7.378 1.00 88.25 188 LEU A O 1
ATOM 1510 N N . TYR A 1 189 ? -11.988 7.561 -5.799 1.00 88.31 189 TYR A N 1
ATOM 1511 C CA . TYR A 1 189 ? -11.169 6.610 -6.540 1.00 88.31 189 TYR A CA 1
ATOM 1512 C C . TYR A 1 189 ? -11.742 6.294 -7.924 1.00 88.31 189 TYR A C 1
ATOM 1514 O O . TYR A 1 189 ? -11.008 6.307 -8.909 1.00 88.31 189 TYR A O 1
ATOM 1522 N N . GLY A 1 190 ? -13.065 6.121 -8.034 1.00 84.62 190 GLY A N 1
ATOM 1523 C CA . GLY A 1 190 ? -13.734 5.873 -9.316 1.00 84.62 190 GLY A CA 1
ATOM 1524 C C . GLY A 1 190 ? -13.491 6.977 -10.353 1.00 84.62 190 GLY A C 1
ATOM 1525 O O . GLY A 1 190 ? -13.188 6.688 -11.507 1.00 84.62 190 GLY A O 1
ATOM 1526 N N . LYS A 1 191 ? -13.497 8.251 -9.935 1.00 83.06 191 LYS A N 1
ATOM 1527 C CA . LYS A 1 191 ? -13.190 9.383 -10.832 1.00 83.06 191 LYS A CA 1
ATOM 1528 C C . LYS A 1 191 ? -11.729 9.379 -11.281 1.00 83.06 191 LYS A C 1
ATOM 1530 O O . LYS A 1 191 ? -11.419 9.802 -12.393 1.00 83.06 191 LYS A O 1
ATOM 1535 N N . THR A 1 192 ? -10.826 8.941 -10.407 1.00 81.56 192 THR A N 1
ATOM 1536 C CA . THR A 1 192 ? -9.407 8.769 -10.740 1.00 81.56 192 THR A CA 1
ATOM 1537 C C . THR A 1 192 ? -9.229 7.638 -11.754 1.00 81.56 192 THR A C 1
ATOM 1539 O O . THR A 1 192 ? -8.521 7.823 -12.740 1.00 81.56 192 THR A O 1
ATOM 1542 N N . LEU A 1 193 ? -9.937 6.518 -11.578 1.00 81.50 193 LEU A N 1
ATOM 1543 C CA . LEU A 1 193 ? -9.940 5.384 -12.505 1.00 81.50 193 LEU A CA 1
ATOM 1544 C C . LEU A 1 193 ? -10.442 5.783 -13.902 1.00 81.50 193 LEU A C 1
ATOM 1546 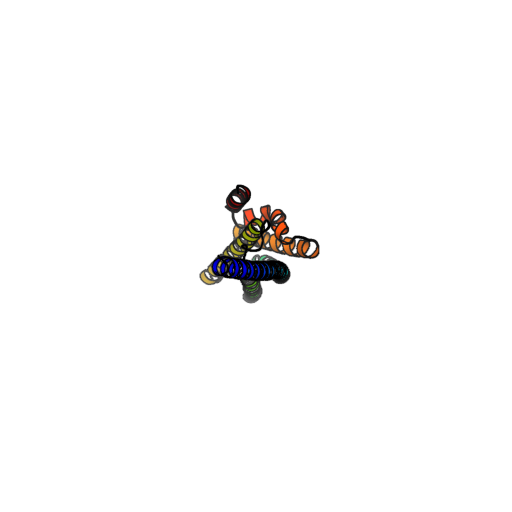O O . LEU A 1 193 ? -9.795 5.483 -14.903 1.00 81.50 193 LEU A O 1
ATOM 1550 N N . GLU A 1 194 ? -11.556 6.516 -13.973 1.00 80.44 194 GLU A N 1
ATOM 1551 C CA . GLU A 1 194 ? -12.124 7.025 -15.230 1.00 80.44 194 GLU A CA 1
ATOM 1552 C C . GLU A 1 194 ? -11.135 7.910 -15.995 1.00 80.44 194 GLU A C 1
ATOM 1554 O O . GLU A 1 194 ? -10.952 7.729 -17.196 1.00 80.44 194 GLU A O 1
ATOM 1559 N N . ARG A 1 195 ? -10.457 8.835 -15.302 1.00 77.06 195 ARG A N 1
ATOM 1560 C CA . ARG A 1 195 ? -9.472 9.737 -15.921 1.00 77.06 195 ARG A CA 1
ATOM 1561 C C . ARG A 1 195 ? -8.270 8.999 -16.493 1.00 77.06 195 ARG A C 1
ATOM 1563 O O . ARG A 1 195 ? -7.774 9.387 -17.546 1.00 77.06 195 ARG A O 1
ATOM 1570 N N . ILE A 1 196 ? -7.803 7.962 -15.802 1.00 73.06 196 ILE A N 1
ATOM 1571 C CA . ILE A 1 196 ? -6.659 7.162 -16.248 1.00 73.06 196 ILE A CA 1
ATOM 1572 C C . ILE A 1 196 ? -7.041 6.284 -17.446 1.00 73.06 196 ILE A C 1
ATOM 1574 O O . ILE A 1 196 ? -6.233 6.139 -18.351 1.00 73.06 196 ILE A O 1
ATOM 1578 N N . ASN A 1 197 ? -8.269 5.758 -17.490 1.00 69.62 197 ASN A N 1
ATOM 1579 C CA . ASN A 1 197 ? -8.752 4.925 -18.600 1.00 69.62 197 ASN A CA 1
ATOM 1580 C C . ASN A 1 197 ? -9.229 5.729 -19.828 1.00 69.62 197 ASN A C 1
ATOM 1582 O O . ASN A 1 197 ? -9.469 5.145 -20.882 1.00 69.62 197 ASN A O 1
ATOM 1586 N N . SER A 1 198 ? -9.430 7.045 -19.700 1.00 62.81 198 SER A N 1
ATOM 1587 C CA . SER A 1 198 ? -9.866 7.926 -20.798 1.00 62.81 198 SER A CA 1
ATOM 1588 C C . SER A 1 198 ? -8.732 8.451 -21.696 1.00 62.81 198 SER A C 1
ATOM 1590 O O . SER A 1 198 ? -8.997 9.239 -22.607 1.00 62.81 198 SER A O 1
ATOM 1592 N N . HIS A 1 199 ? -7.490 8.037 -21.434 1.00 49.97 199 HIS A N 1
ATOM 1593 C CA . HIS A 1 199 ? -6.270 8.406 -22.157 1.00 49.97 199 HIS A CA 1
ATOM 1594 C C . HIS A 1 199 ? -5.523 7.160 -22.627 1.00 49.97 199 HIS A C 1
ATOM 1596 O O . HIS A 1 199 ? -4.858 7.276 -23.680 1.00 49.97 199 HIS A O 1
#

Mean predicted aligned error: 7.85 Å

Sequence (199 aa):
MSYSNKVKANFTVILGILLVISMGYNLFMHQKYKNVIFQDQENSEARLGLISDYGINLADNLEQFIKHASGSEDNETKSKLDSFWRIVLGDNKSIILSIGPTSPLFLEDRAPKWGLLSYSFFRIDGVITNLNLLFLEKGSYALTDVDKEKLEAVISVFRKIHNEMDKAKYPELIIDSLTEEMMIIDPLYGKTLERINSH

Foldseek 3Di:
DPPVVVVVVVVVVVVVVVVVVVVVVVVVVVVVLVVVLVVLVVLLLVLLVLLLVLLLLLLVLLVVLLVLLVDDPDPVSLVSNVVSLVSNLVSLVSNLVSLVPRDLPSVVVLSLLSVLVNVLSVLLVVLSVVLVVVCVVVVGNHDDPLNSLLSVLSSVLSVLLNVCSVPDPPSSCSSVVSQVSSCSSPVCSVVSVVVSVVD

Secondary structure (DSSP, 8-state):
-HHHHHHHHHHHHHHHHHHHHHHHHHHHHHHHHHHHHHHHHHHHHHHHHHHHHHHHHHHHHHHHHHHHHTS---HHHHHHHHHHHHHHHHHHHHHHHHHTT--GGG-GGGHHHHHHHHHHHHHHHHHHHHHHHHHHHHT--PPPHHHHHHHHHHHHHHHHHHHHHTT-SSGGGHHHHTHHHHHHH-TTHHHHHHHHHT-